Protein AF-A0A9D5UP32-F1 (afdb_monomer)

Sequence (201 aa):
MKALVLFLALLSFAVILANQPWDRQPAPTTPGSSPTSQANWLPWTPDKQLPELQQRLAQVEERLQKGLQEASLAQRVAETEQKLAQMAAIPPASLQMDNGFVLVKKGDSNWKLTDIFARLRQFRQRVTFAKPFAQPPRIMLGITLIELPAEKLRLQTRAEEIDSNGFTLVFESRSESRIEEMQVDWFAFADRAAAQGTQAR

Structure (mmCIF, N/CA/C/O backbone):
data_AF-A0A9D5UP32-F1
#
_entry.id   AF-A0A9D5UP32-F1
#
loop_
_atom_site.group_PDB
_atom_site.id
_atom_site.type_symbol
_atom_site.label_atom_id
_atom_site.label_alt_id
_atom_site.label_comp_id
_atom_site.label_asym_id
_atom_site.label_entity_id
_atom_site.label_seq_id
_atom_site.pdbx_PDB_ins_code
_atom_site.Cartn_x
_atom_site.Cartn_y
_atom_site.Cartn_z
_atom_site.occupancy
_atom_site.B_iso_or_equiv
_atom_site.auth_seq_id
_atom_site.auth_comp_id
_atom_site.auth_asym_id
_atom_site.auth_atom_id
_atom_site.pdbx_PDB_model_num
ATOM 1 N N . MET A 1 1 ? 1.948 -14.203 31.050 1.00 65.38 1 MET A N 1
ATOM 2 C CA . MET A 1 1 ? 0.714 -13.380 31.002 1.00 65.38 1 MET A CA 1
ATOM 3 C C . MET A 1 1 ? -0.303 -13.752 32.091 1.00 65.38 1 MET A C 1
ATOM 5 O O . MET A 1 1 ? -0.713 -12.861 32.815 1.00 65.38 1 MET A O 1
ATOM 9 N N . LYS A 1 2 ? -0.651 -15.036 32.298 1.00 61.62 2 LYS A N 1
ATOM 10 C CA . LYS A 1 2 ? -1.636 -15.465 33.324 1.00 61.62 2 LYS A CA 1
ATOM 11 C C . LYS A 1 2 ? -1.289 -15.076 34.777 1.00 61.62 2 LYS A C 1
ATOM 13 O O . LYS A 1 2 ? -2.179 -14.684 35.518 1.00 61.62 2 LYS A O 1
ATOM 18 N N . ALA A 1 3 ? -0.009 -15.107 35.161 1.00 73.81 3 ALA A N 1
ATOM 19 C CA . ALA A 1 3 ? 0.429 -14.736 36.514 1.00 73.81 3 ALA A CA 1
ATOM 20 C C . ALA A 1 3 ? 0.246 -13.237 36.838 1.00 73.81 3 ALA A C 1
ATOM 22 O O . ALA A 1 3 ? -0.072 -12.887 37.968 1.00 73.81 3 ALA A O 1
ATOM 23 N N . LEU A 1 4 ? 0.381 -12.358 35.838 1.00 74.12 4 LEU A N 1
ATOM 24 C CA . LEU A 1 4 ? 0.220 -10.909 36.010 1.00 74.12 4 LEU A CA 1
ATOM 25 C C . LEU A 1 4 ? -1.253 -10.529 36.235 1.00 74.12 4 LEU A C 1
ATOM 27 O O . LEU A 1 4 ? -1.555 -9.686 37.073 1.00 74.12 4 LEU A O 1
ATOM 31 N N . VAL A 1 5 ? -2.168 -11.193 35.522 1.00 80.88 5 VAL A N 1
ATOM 32 C CA . VAL A 1 5 ? -3.619 -10.983 35.664 1.00 80.88 5 VAL A CA 1
ATOM 33 C C . VAL A 1 5 ? -4.102 -11.429 37.046 1.00 80.88 5 VAL A C 1
ATOM 35 O O . VAL A 1 5 ? -4.883 -10.728 37.680 1.00 80.88 5 VAL A O 1
ATOM 38 N N . LEU A 1 6 ? -3.585 -12.555 37.545 1.00 85.81 6 LEU A N 1
ATOM 39 C CA . LEU A 1 6 ? -3.9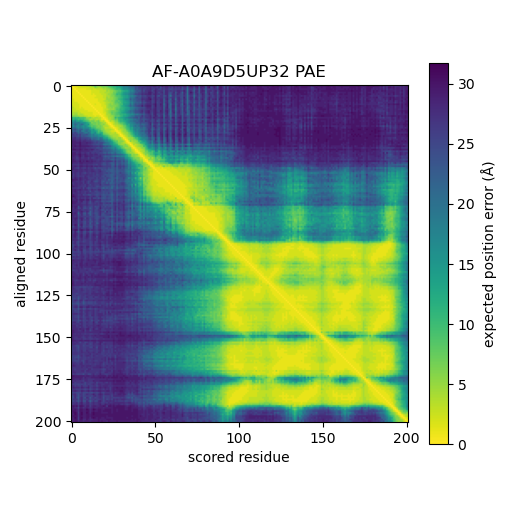02 -13.063 38.883 1.00 85.81 6 LEU A CA 1
ATOM 40 C C . LEU A 1 6 ? -3.388 -12.131 39.990 1.00 85.81 6 LEU A C 1
ATOM 42 O O . LEU A 1 6 ? -4.093 -11.888 40.966 1.00 85.81 6 LEU A O 1
ATOM 46 N N . PHE A 1 7 ? -2.195 -11.558 39.810 1.00 89.25 7 PHE A N 1
ATOM 47 C CA . PHE A 1 7 ? -1.629 -10.594 40.751 1.00 89.25 7 PHE A CA 1
ATOM 48 C C . PHE A 1 7 ? -2.430 -9.283 40.792 1.00 89.25 7 PHE A C 1
ATOM 50 O O . PHE A 1 7 ? -2.753 -8.800 41.873 1.00 89.25 7 PHE A O 1
ATOM 57 N N . LEU A 1 8 ? -2.821 -8.742 39.633 1.00 84.00 8 LEU A N 1
ATOM 58 C CA . LEU A 1 8 ? -3.658 -7.537 39.553 1.00 84.00 8 LEU A CA 1
ATOM 59 C C . LEU A 1 8 ? -5.059 -7.755 40.146 1.00 84.00 8 LEU A C 1
ATOM 61 O O . LEU A 1 8 ? -5.562 -6.879 40.849 1.00 84.00 8 LEU A O 1
ATOM 65 N N . ALA A 1 9 ? -5.656 -8.933 39.936 1.00 85.06 9 ALA A N 1
ATOM 66 C CA . ALA A 1 9 ? -6.939 -9.288 40.540 1.00 85.06 9 ALA A CA 1
ATOM 67 C C . ALA A 1 9 ? -6.852 -9.335 42.077 1.00 85.06 9 ALA A C 1
ATOM 69 O O . ALA A 1 9 ? -7.680 -8.731 42.760 1.00 85.06 9 ALA A O 1
ATOM 70 N N . LEU A 1 10 ? -5.808 -9.965 42.629 1.00 88.56 10 LEU A N 1
ATOM 71 C CA . LEU A 1 10 ? -5.579 -10.003 44.078 1.00 88.56 10 LEU A CA 1
ATOM 72 C C . LEU A 1 10 ? -5.313 -8.610 44.663 1.00 88.56 10 LEU A C 1
ATOM 74 O O . LEU A 1 10 ? -5.832 -8.290 45.732 1.00 88.56 10 LEU A O 1
ATOM 78 N N . LEU A 1 11 ? -4.573 -7.760 43.944 1.00 87.94 11 LEU A N 1
ATOM 79 C CA . LEU A 1 11 ? -4.305 -6.386 44.371 1.00 87.94 11 LEU A CA 1
ATOM 80 C C . LEU A 1 11 ? -5.595 -5.552 44.424 1.00 87.94 11 LEU A C 1
ATOM 82 O O . LEU A 1 11 ? -5.830 -4.836 45.394 1.00 87.94 11 LEU A O 1
ATOM 86 N N . SER A 1 12 ? -6.465 -5.688 43.417 1.00 79.94 12 SER A N 1
ATOM 87 C CA . SER A 1 12 ? -7.757 -4.991 43.388 1.00 79.94 12 SER A CA 1
ATOM 88 C C . SER A 1 12 ? -8.698 -5.450 44.507 1.00 79.94 12 SER A C 1
ATOM 90 O O . SER A 1 12 ? -9.346 -4.622 45.145 1.00 79.94 12 SER A O 1
ATOM 92 N N . PHE A 1 13 ? -8.706 -6.748 44.827 1.00 84.69 13 PHE A N 1
ATOM 93 C CA . PHE A 1 13 ? -9.511 -7.291 45.920 1.00 84.69 13 PHE A CA 1
ATOM 94 C C . PHE A 1 13 ? -9.027 -6.802 47.296 1.00 84.69 13 PHE A C 1
ATOM 96 O O . PHE A 1 13 ? -9.841 -6.460 48.154 1.00 84.69 13 PHE A O 1
ATOM 103 N N . ALA A 1 14 ? -7.709 -6.684 47.490 1.00 83.94 14 ALA A N 1
ATOM 104 C CA . ALA A 1 14 ? -7.128 -6.147 48.720 1.00 83.94 14 ALA A CA 1
ATOM 105 C C . ALA A 1 14 ? -7.476 -4.664 48.941 1.00 83.94 14 ALA A C 1
ATOM 107 O O . ALA A 1 14 ? -7.783 -4.268 50.064 1.00 83.94 14 ALA A O 1
ATOM 108 N N . VAL A 1 15 ? -7.493 -3.852 47.877 1.00 85.06 15 VAL A N 1
ATOM 109 C CA . VAL A 1 15 ? -7.889 -2.433 47.956 1.00 85.06 15 VAL A CA 1
ATOM 110 C C . VAL A 1 15 ? -9.376 -2.284 48.290 1.00 85.06 15 VAL A C 1
ATOM 112 O O . VAL A 1 15 ? -9.733 -1.415 49.082 1.00 85.06 15 VAL A O 1
ATOM 115 N N . ILE A 1 16 ? -10.244 -3.153 47.759 1.00 77.88 16 ILE A N 1
ATOM 116 C CA . ILE A 1 16 ? -11.681 -3.135 48.077 1.00 77.88 16 ILE A CA 1
ATOM 117 C C . ILE A 1 16 ? -11.916 -3.505 49.545 1.00 77.88 16 ILE A C 1
ATOM 119 O O . ILE A 1 16 ? -12.689 -2.826 50.213 1.00 77.88 16 ILE A O 1
ATOM 123 N N . LEU A 1 17 ? -11.228 -4.524 50.072 1.00 78.12 17 LEU A N 1
ATOM 124 C CA . LEU A 1 17 ? -11.341 -4.909 51.484 1.00 78.12 17 LEU A CA 1
ATOM 125 C C . LEU A 1 17 ? -10.790 -3.844 52.440 1.00 78.12 17 LEU A C 1
ATOM 127 O O . LEU A 1 17 ? -11.340 -3.657 53.522 1.00 78.12 17 LEU A O 1
ATOM 131 N N . ALA A 1 18 ? -9.735 -3.131 52.041 1.00 77.81 18 ALA A N 1
ATOM 132 C CA . ALA A 1 18 ? -9.133 -2.080 52.857 1.00 77.81 18 ALA A CA 1
ATOM 133 C C . ALA A 1 18 ? -9.985 -0.802 52.936 1.00 77.81 18 ALA A C 1
ATOM 135 O O . ALA A 1 18 ? -9.788 -0.006 53.851 1.00 77.81 18 ALA A O 1
ATOM 136 N N . ASN A 1 19 ? -10.917 -0.604 51.998 1.00 72.62 19 ASN A N 1
ATOM 137 C CA . ASN A 1 19 ? -11.661 0.647 51.854 1.00 72.62 19 ASN A CA 1
ATOM 138 C C . ASN A 1 19 ? -13.175 0.503 52.081 1.00 72.62 19 ASN A C 1
ATOM 140 O O . ASN A 1 19 ? -13.928 1.414 51.741 1.00 72.62 19 ASN A O 1
ATOM 144 N N . GLN A 1 20 ? -13.636 -0.619 52.647 1.00 70.81 20 GLN A N 1
ATOM 145 C CA . GLN A 1 20 ? -15.023 -0.722 53.102 1.00 70.81 20 GLN A CA 1
ATOM 146 C C . GLN A 1 20 ? -15.193 0.087 54.398 1.00 70.81 20 GLN A C 1
ATOM 148 O O . GLN A 1 20 ? -14.551 -0.242 55.403 1.00 70.81 20 GLN A O 1
ATOM 153 N N . PRO A 1 21 ? -16.045 1.130 54.415 1.00 54.38 21 PRO A N 1
ATOM 154 C CA . PRO A 1 21 ? -16.414 1.792 55.651 1.00 54.38 21 PRO A CA 1
ATOM 155 C C . PRO A 1 21 ? -17.136 0.768 56.526 1.00 54.38 21 PRO A C 1
ATOM 157 O O . PRO A 1 21 ? -18.203 0.267 56.186 1.00 54.38 21 PRO A O 1
ATOM 160 N N . TRP A 1 22 ? -16.518 0.413 57.650 1.00 57.12 22 TRP A N 1
ATOM 161 C CA . TRP A 1 22 ? -17.198 -0.324 58.703 1.00 57.12 22 TRP A CA 1
ATOM 162 C C . TRP A 1 22 ? -18.311 0.572 59.243 1.00 57.12 22 TRP A C 1
ATOM 164 O O . TRP A 1 22 ? -18.056 1.436 60.087 1.00 57.12 22 TRP A O 1
ATOM 174 N N . ASP A 1 23 ? -19.532 0.373 58.752 1.00 49.56 23 ASP A N 1
ATOM 175 C CA . ASP A 1 23 ? -20.733 0.925 59.361 1.00 49.56 23 ASP A CA 1
ATOM 176 C C . ASP A 1 23 ? -20.834 0.370 60.782 1.00 49.56 23 ASP A C 1
ATOM 178 O O . ASP A 1 23 ? -21.310 -0.737 61.043 1.00 49.56 23 ASP A O 1
ATOM 182 N N . ARG A 1 24 ? -20.324 1.150 61.735 1.00 48.94 24 ARG A N 1
ATOM 183 C CA . ARG A 1 24 ? -20.575 0.942 63.154 1.00 48.94 24 ARG A CA 1
ATOM 184 C C . ARG A 1 24 ? -22.053 1.224 63.376 1.00 48.94 24 ARG A C 1
ATOM 186 O O . ARG A 1 24 ? -22.431 2.373 63.584 1.00 48.94 24 ARG A O 1
ATOM 193 N N . GLN A 1 25 ? -22.886 0.188 63.346 1.00 55.88 25 GLN A N 1
ATOM 194 C CA . GLN A 1 25 ? -24.221 0.291 63.919 1.00 55.88 25 GLN A CA 1
ATOM 195 C C . GLN A 1 25 ? -24.064 0.684 65.396 1.00 55.88 25 GLN A C 1
ATOM 197 O O . GLN A 1 25 ? -23.433 -0.061 66.153 1.00 55.88 25 GLN A O 1
ATOM 202 N N . PRO A 1 26 ? -24.582 1.845 65.835 1.00 54.91 26 PRO A N 1
ATOM 203 C CA . PRO A 1 26 ? -24.674 2.114 67.257 1.00 54.91 26 PRO A CA 1
ATOM 204 C C . PRO A 1 26 ? -25.601 1.062 67.872 1.00 54.91 26 PRO A C 1
ATOM 206 O O . PRO A 1 26 ? -26.655 0.742 67.318 1.00 54.91 26 PRO A O 1
ATOM 209 N N . ALA A 1 27 ? -25.175 0.492 68.998 1.00 55.59 27 ALA A N 1
ATOM 210 C CA . ALA A 1 27 ? -25.968 -0.477 69.736 1.00 55.59 27 ALA A CA 1
ATOM 211 C C . ALA A 1 27 ? -27.359 0.108 70.055 1.00 55.59 27 ALA A C 1
ATOM 213 O O . ALA A 1 27 ? -27.442 1.283 70.427 1.00 55.59 27 ALA A O 1
ATOM 214 N N . PRO A 1 28 ? -28.442 -0.682 69.949 1.00 55.50 28 PRO A N 1
ATOM 215 C CA . PRO A 1 28 ? -29.753 -0.244 70.392 1.00 55.50 28 PRO A CA 1
ATOM 216 C C . PRO A 1 28 ? -29.710 -0.068 71.912 1.00 55.50 28 PRO A C 1
ATOM 218 O O . PRO A 1 28 ? -29.703 -1.034 72.673 1.00 55.50 28 PRO A O 1
ATOM 221 N N . THR A 1 29 ? -29.647 1.180 72.368 1.00 53.53 29 THR A N 1
ATOM 222 C CA . THR A 1 29 ? -29.942 1.519 73.753 1.00 53.53 29 THR A CA 1
ATOM 223 C C . THR A 1 29 ? -31.444 1.394 73.941 1.00 53.53 29 THR A C 1
ATOM 225 O O . THR A 1 29 ? -32.228 2.204 73.456 1.00 53.53 29 THR A O 1
ATOM 228 N N . THR A 1 30 ? -31.854 0.343 74.639 1.00 55.28 30 THR A N 1
ATOM 229 C CA . THR A 1 30 ? -33.215 0.194 75.144 1.00 55.28 30 THR A CA 1
ATOM 230 C C . THR A 1 30 ? -33.337 0.980 76.450 1.00 55.28 30 THR A C 1
ATOM 232 O O . THR A 1 30 ? -32.693 0.614 77.434 1.00 55.28 30 THR A O 1
ATOM 235 N N . PRO A 1 31 ? -34.211 1.992 76.527 1.00 51.47 31 PRO A N 1
ATOM 236 C CA . PRO A 1 31 ? -34.945 2.245 77.750 1.00 51.47 31 PRO A CA 1
ATOM 237 C C . PRO A 1 31 ? -36.411 1.898 77.519 1.00 51.47 31 PRO A C 1
ATOM 239 O O . PRO A 1 31 ? -37.067 2.398 76.606 1.00 51.47 31 PRO A O 1
ATOM 242 N N . GLY A 1 32 ? -36.917 1.007 78.367 1.00 56.56 32 GLY A N 1
ATOM 243 C CA . GLY A 1 32 ? -38.334 0.715 78.442 1.00 56.56 32 GLY A CA 1
ATOM 244 C C . GLY A 1 32 ? -39.135 1.958 78.818 1.00 56.56 32 GLY A C 1
ATOM 245 O O . GLY A 1 32 ? -38.761 2.726 79.700 1.00 56.56 32 GLY A O 1
ATOM 246 N N . SER A 1 33 ? -40.257 2.139 78.141 1.00 49.69 33 SER A N 1
ATOM 247 C CA . SER A 1 33 ? -41.524 2.594 78.714 1.00 49.69 33 SER A CA 1
ATOM 248 C C . SER A 1 33 ? -42.553 2.588 77.591 1.00 49.69 33 SER A C 1
ATOM 250 O O . SER A 1 33 ? -42.368 3.198 76.542 1.00 49.69 33 SER A O 1
ATOM 252 N N . SER A 1 34 ? -43.631 1.840 77.794 1.00 53.72 34 SER A N 1
ATOM 253 C CA . SER A 1 34 ? -44.810 1.890 76.940 1.00 53.72 34 SER A CA 1
ATOM 254 C C . SER A 1 34 ? -45.384 3.308 76.984 1.00 53.72 34 SER A C 1
ATOM 256 O O . SER A 1 34 ? -45.712 3.773 78.080 1.00 53.72 34 SER A O 1
ATOM 258 N N . PRO A 1 35 ? -45.549 4.014 75.853 1.00 47.09 35 PRO A N 1
ATOM 259 C CA . PRO A 1 35 ? -46.296 5.253 75.867 1.00 47.09 35 PRO A CA 1
ATOM 260 C C . PRO A 1 35 ? -47.779 4.897 75.945 1.00 47.09 35 PRO A C 1
ATOM 262 O O . PRO A 1 35 ? -48.387 4.424 74.985 1.00 47.09 35 PRO A O 1
ATOM 265 N N . THR A 1 36 ? -48.374 5.132 77.110 1.00 53.88 36 THR A N 1
ATOM 266 C CA . THR A 1 36 ? -49.815 5.343 77.217 1.00 53.88 36 THR A CA 1
ATOM 267 C C . THR A 1 36 ? -50.163 6.481 76.262 1.00 53.88 36 THR A C 1
ATOM 269 O O . THR A 1 36 ? -49.754 7.623 76.470 1.00 53.88 36 THR A O 1
ATOM 272 N N . SER A 1 37 ? -50.869 6.154 75.180 1.00 48.38 37 SER A N 1
ATOM 273 C CA . SER A 1 37 ? -51.393 7.117 74.216 1.00 48.38 37 SER A CA 1
ATOM 274 C C . SER A 1 37 ? -52.462 7.967 74.905 1.00 48.38 37 SER A C 1
ATOM 276 O O . SER A 1 37 ? -53.648 7.652 74.894 1.00 48.38 37 SER A O 1
ATOM 278 N N . GLN A 1 38 ? -52.031 9.034 75.573 1.00 49.88 38 GLN A N 1
ATOM 279 C CA . GLN A 1 38 ? -52.893 10.171 75.839 1.00 49.88 38 GLN A CA 1
ATOM 280 C C . GLN A 1 38 ? -52.878 11.032 74.582 1.00 49.88 38 GLN A C 1
ATOM 282 O O . GLN A 1 38 ? -51.850 11.605 74.218 1.00 49.88 38 GLN A O 1
ATOM 287 N N . ALA A 1 39 ? -54.026 11.094 73.909 1.00 51.81 39 ALA A N 1
ATOM 288 C CA . ALA A 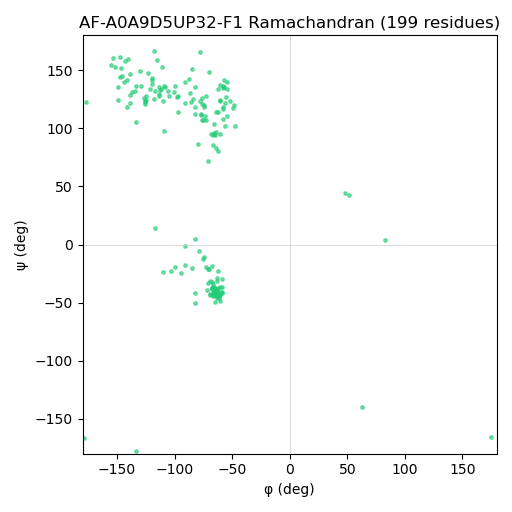1 39 ? -54.302 12.063 72.862 1.00 51.81 39 ALA A CA 1
ATOM 289 C C . ALA A 1 39 ? -54.285 13.467 73.484 1.00 51.81 39 ALA A C 1
ATOM 291 O O . ALA A 1 39 ? -55.309 14.011 73.895 1.00 51.81 39 ALA A O 1
ATOM 292 N N . ASN A 1 40 ? -53.082 14.020 73.609 1.00 50.75 40 ASN A N 1
ATOM 293 C CA . ASN A 1 40 ? -52.858 15.390 74.012 1.00 50.75 40 ASN A CA 1
ATOM 294 C C . ASN A 1 40 ? -53.105 16.262 72.778 1.00 50.75 40 ASN A C 1
ATOM 296 O O . ASN A 1 40 ? -52.199 16.518 71.982 1.00 50.75 40 ASN A O 1
ATOM 300 N N . TRP A 1 41 ? -54.365 16.642 72.570 1.00 55.62 41 TRP A N 1
ATOM 301 C CA . TRP A 1 41 ? -54.734 17.660 71.595 1.00 55.62 41 TRP A CA 1
ATOM 302 C C . TRP A 1 41 ? -54.119 18.981 72.057 1.00 55.62 41 TRP A C 1
ATOM 304 O O . TRP A 1 41 ? -54.667 19.673 72.913 1.00 55.62 41 TRP A O 1
ATOM 314 N N . LEU A 1 42 ? -52.933 19.300 71.541 1.00 51.31 42 LEU A N 1
ATOM 315 C CA . LEU A 1 42 ? -52.309 20.597 71.768 1.00 51.31 42 LEU A CA 1
ATOM 316 C C . LEU A 1 42 ? -53.262 21.692 71.261 1.00 51.31 42 LEU A C 1
ATOM 318 O O . LEU A 1 42 ? -53.800 21.555 70.158 1.00 51.31 42 LEU A O 1
ATOM 322 N N . PRO A 1 43 ? -53.478 22.774 72.032 1.00 54.25 43 PRO A N 1
ATOM 323 C CA . PRO A 1 43 ? -54.260 23.909 71.571 1.00 54.25 43 PRO A CA 1
ATOM 324 C C . PRO A 1 43 ? -53.611 24.446 70.297 1.00 54.25 43 PRO A C 1
ATOM 326 O O . PRO A 1 43 ? -52.452 24.872 70.296 1.00 54.25 43 PRO A O 1
ATOM 329 N N . TRP A 1 44 ? -54.356 24.368 69.198 1.00 55.09 44 TRP A N 1
ATOM 330 C CA . TRP A 1 44 ? -53.940 24.892 67.908 1.00 55.09 44 TRP A CA 1
ATOM 331 C C . TRP A 1 44 ? -53.663 26.388 68.081 1.00 55.09 44 TRP A C 1
ATOM 333 O O . TRP A 1 44 ? -54.576 27.171 68.330 1.00 55.09 44 TRP A O 1
ATOM 343 N N . THR A 1 45 ? -52.385 26.767 68.051 1.00 59.78 45 THR A N 1
ATOM 344 C CA . THR A 1 45 ? -51.926 28.156 68.164 1.00 59.78 45 THR A CA 1
ATOM 345 C C . THR A 1 45 ? -51.392 28.575 66.792 1.00 59.78 45 THR A C 1
ATOM 347 O O . THR A 1 45 ? -50.257 28.231 66.453 1.00 59.78 45 THR A O 1
ATOM 350 N N . PRO A 1 46 ? -52.205 29.269 65.969 1.00 59.75 46 PRO A N 1
ATOM 351 C CA . PRO A 1 46 ? -51.911 29.503 64.552 1.00 59.75 46 PRO A CA 1
ATOM 352 C C . PRO A 1 46 ? -50.595 30.252 64.289 1.00 59.75 46 PRO A C 1
ATOM 354 O O . PRO A 1 46 ? -49.941 30.007 63.279 1.00 59.75 46 PRO A O 1
ATOM 357 N N . ASP A 1 47 ? -50.166 31.118 65.211 1.00 60.78 47 ASP A N 1
ATOM 358 C CA . ASP A 1 47 ? -49.139 32.121 64.903 1.00 60.78 47 ASP A CA 1
ATOM 359 C C . ASP A 1 47 ? -47.685 31.647 65.028 1.00 60.78 47 ASP A C 1
ATOM 361 O O . ASP A 1 47 ? -46.798 32.256 64.433 1.00 60.78 47 ASP A O 1
ATOM 365 N N . LYS A 1 48 ? -47.392 30.569 65.771 1.00 62.69 48 LYS A N 1
ATOM 366 C CA . LYS A 1 48 ? -45.993 30.128 65.983 1.00 62.69 48 LYS A CA 1
ATOM 367 C C . LYS A 1 48 ? -45.565 28.924 65.151 1.00 62.69 48 LYS A C 1
ATOM 369 O O . LYS A 1 48 ? -44.373 28.763 64.916 1.00 62.69 48 LYS A O 1
ATOM 374 N N . GLN A 1 49 ? -46.502 28.095 64.696 1.00 69.12 49 GLN A N 1
ATOM 375 C CA . GLN A 1 49 ? -46.175 26.855 63.977 1.00 69.12 49 GLN A CA 1
ATOM 376 C C . GLN A 1 49 ? -46.095 27.028 62.456 1.00 69.12 49 GLN A C 1
ATOM 378 O O . GLN A 1 49 ? -45.501 26.195 61.773 1.00 69.12 49 GLN A O 1
ATOM 383 N N . LEU A 1 50 ? -46.658 28.110 61.911 1.00 79.44 50 LEU A N 1
ATOM 384 C CA . LEU A 1 50 ? -46.688 28.350 60.469 1.00 79.44 50 LEU A CA 1
ATOM 385 C C . LEU A 1 50 ? -45.286 28.465 59.830 1.00 79.44 50 LEU A C 1
ATOM 387 O O . LEU A 1 50 ? -45.071 27.817 58.804 1.00 79.44 50 LEU A O 1
ATOM 391 N N . PRO A 1 51 ? -44.307 29.187 60.417 1.00 86.56 51 PRO A N 1
ATOM 392 C CA . PRO A 1 51 ? -42.966 29.284 59.836 1.00 86.56 51 PRO A CA 1
ATOM 393 C C . PRO A 1 51 ? -42.222 27.945 59.858 1.00 86.56 51 PRO A C 1
ATOM 395 O O . PRO A 1 51 ? -41.511 27.605 58.916 1.00 86.56 51 PRO A O 1
ATOM 398 N N . GLU A 1 52 ? -42.421 27.152 60.915 1.00 84.88 52 GLU A N 1
ATOM 399 C CA . GLU A 1 52 ? -41.805 25.830 61.044 1.00 84.88 52 GLU A CA 1
ATOM 400 C C . GLU A 1 52 ? -42.364 24.857 59.999 1.00 84.88 52 GLU A C 1
ATOM 402 O O . GLU A 1 52 ? -41.612 24.126 59.354 1.00 84.88 52 GLU A O 1
ATOM 407 N N . LEU A 1 53 ? -43.681 24.878 59.778 1.00 84.06 53 LEU A N 1
ATOM 408 C CA . LEU A 1 53 ? -44.317 24.070 58.741 1.00 84.06 53 LEU A CA 1
ATOM 409 C C . LEU A 1 53 ? -43.870 24.485 57.337 1.00 84.06 53 LEU A C 1
ATOM 411 O O . LEU A 1 53 ? -43.598 23.613 56.514 1.00 84.06 53 LEU A O 1
ATOM 415 N N . GLN A 1 54 ? -43.729 25.787 57.076 1.00 89.00 54 GLN A N 1
ATOM 416 C CA . GLN A 1 54 ? -43.189 26.290 55.809 1.00 89.00 54 GLN A CA 1
ATOM 417 C C . GLN A 1 54 ? -41.748 25.824 55.582 1.00 89.00 54 GLN A C 1
ATOM 419 O O . GLN A 1 54 ? -41.414 25.360 54.493 1.00 89.00 54 GLN A O 1
ATOM 424 N N . GLN A 1 55 ? -40.906 25.872 56.617 1.00 92.50 55 GLN A N 1
ATOM 425 C CA . GLN A 1 55 ? -39.525 25.405 56.528 1.00 92.50 55 GLN A CA 1
ATOM 426 C C . GLN A 1 55 ? -39.446 23.891 56.286 1.00 92.50 55 GLN A C 1
ATOM 428 O O . GLN A 1 55 ? -38.644 23.436 55.471 1.00 92.50 55 GLN A O 1
ATOM 433 N N . ARG A 1 56 ? -40.304 23.102 56.946 1.00 89.50 56 ARG A N 1
ATOM 434 C CA . ARG A 1 56 ? -40.396 21.651 56.716 1.00 89.50 56 ARG A CA 1
ATOM 435 C C . ARG A 1 56 ? -40.878 21.323 55.303 1.00 89.50 56 ARG A C 1
ATOM 437 O O . ARG A 1 56 ? -40.330 20.414 54.688 1.00 89.50 56 ARG A O 1
ATOM 444 N N . LEU A 1 57 ? -41.859 22.059 54.779 1.00 93.44 57 LEU A N 1
ATOM 445 C CA . LEU A 1 57 ? -42.333 21.908 53.399 1.00 93.44 57 LEU A CA 1
ATOM 446 C C . LEU A 1 57 ? -41.213 22.187 52.393 1.00 93.44 57 LEU A C 1
ATOM 448 O O . LEU A 1 57 ? -40.948 21.336 51.549 1.00 93.44 57 LEU A O 1
ATOM 452 N N . ALA A 1 58 ? -40.486 23.296 52.554 1.00 93.56 58 ALA A N 1
ATOM 453 C CA . ALA A 1 58 ? -39.356 23.632 51.688 1.00 93.56 58 ALA A CA 1
ATOM 454 C C . ALA A 1 58 ? -38.262 22.545 51.702 1.00 93.56 58 ALA A C 1
ATOM 456 O O . ALA A 1 58 ? -37.743 22.162 50.656 1.00 93.56 58 ALA A O 1
ATOM 457 N N . GLN A 1 59 ? -37.952 21.981 52.875 1.00 92.88 59 GLN A N 1
ATOM 458 C CA . GLN A 1 59 ? -36.988 20.877 52.995 1.00 92.88 59 GLN A CA 1
ATOM 459 C C . GLN A 1 59 ? -37.465 19.586 52.312 1.00 92.88 59 GLN A C 1
ATOM 461 O O . GLN A 1 59 ? -36.656 18.837 51.758 1.00 92.88 59 GLN A O 1
ATOM 466 N N . VAL A 1 60 ? -38.766 19.288 52.367 1.00 91.88 60 VAL A N 1
ATOM 467 C CA . VAL A 1 60 ? -39.347 18.125 51.679 1.00 91.88 60 VAL A CA 1
ATOM 468 C C . VAL A 1 60 ? -39.309 18.326 50.164 1.00 91.88 60 VAL A C 1
ATOM 470 O O . VAL A 1 60 ? -38.934 17.400 49.444 1.00 91.88 60 VAL A O 1
ATOM 473 N N . GLU A 1 61 ? -39.630 19.526 49.684 1.00 93.62 61 GLU A N 1
ATOM 474 C CA . GLU A 1 61 ? -39.551 19.879 48.264 1.00 93.62 61 GLU A CA 1
ATOM 475 C C . GLU A 1 61 ? -38.120 19.759 47.726 1.00 93.62 61 GLU A C 1
ATOM 477 O O . GLU A 1 61 ? -37.909 19.121 46.695 1.00 93.62 61 GLU A O 1
ATOM 482 N N . GLU A 1 62 ? -37.124 20.278 48.450 1.00 94.25 62 GLU A N 1
ATOM 483 C CA . GLU A 1 62 ? -35.710 20.164 48.075 1.00 94.25 62 GLU A CA 1
ATOM 484 C C . GLU A 1 62 ? -35.259 18.696 47.997 1.00 94.25 62 GLU A C 1
ATOM 486 O O . GLU A 1 62 ? -34.600 18.281 47.040 1.00 94.25 62 GLU A O 1
ATOM 491 N N . ARG A 1 63 ? -35.666 17.867 48.968 1.00 86.69 63 ARG A N 1
ATOM 492 C CA . ARG A 1 63 ? -35.376 16.424 48.962 1.00 86.69 63 ARG A CA 1
ATOM 493 C C . ARG A 1 63 ? -36.012 15.704 47.776 1.00 86.69 63 ARG A C 1
ATOM 495 O O . ARG A 1 63 ? -35.355 14.857 47.171 1.00 86.69 63 ARG A O 1
ATOM 502 N N . LEU A 1 64 ? -37.255 16.040 47.428 1.00 87.50 64 LEU A N 1
ATOM 503 C CA . LEU A 1 64 ? -37.937 15.477 46.260 1.00 87.50 64 LEU A CA 1
ATOM 504 C C . LEU A 1 64 ? -37.250 15.899 44.958 1.00 87.50 64 LEU A C 1
ATOM 506 O O . LEU A 1 64 ? -37.008 15.056 44.096 1.00 87.50 64 LEU A O 1
ATOM 510 N N . GLN A 1 65 ? -36.870 17.173 44.833 1.00 87.75 65 GLN A N 1
ATOM 511 C CA . GLN A 1 65 ? -36.130 17.669 43.671 1.00 87.75 65 GLN A CA 1
ATOM 512 C C . GLN A 1 65 ? -34.774 16.975 43.523 1.00 87.75 65 GLN A C 1
ATOM 514 O O . GLN A 1 65 ? -34.418 16.552 42.422 1.00 87.75 65 GLN A O 1
ATOM 519 N N . LYS A 1 66 ? -34.043 16.791 44.626 1.00 87.19 66 LYS A N 1
ATOM 520 C CA . LYS A 1 66 ? -32.761 16.081 44.623 1.00 87.19 66 LYS A CA 1
ATOM 521 C C . LYS A 1 66 ? -32.917 14.607 44.227 1.00 87.19 66 LYS A C 1
ATOM 523 O O . LYS A 1 66 ? -32.169 14.130 43.379 1.00 87.19 66 LYS A O 1
ATOM 528 N N . GLY A 1 67 ? -33.925 13.911 44.756 1.00 76.44 67 GLY A N 1
ATOM 529 C CA . GLY A 1 67 ? -34.218 12.522 44.378 1.00 76.44 67 GLY A CA 1
ATOM 530 C C . GLY A 1 67 ? -34.597 12.363 42.899 1.00 76.44 67 GLY A C 1
ATOM 531 O O . GLY A 1 67 ? -34.167 11.415 42.243 1.00 76.44 67 GLY A O 1
ATOM 532 N N . LEU A 1 68 ? -35.341 13.323 42.334 1.00 82.81 68 LEU A N 1
ATOM 533 C CA . LEU A 1 68 ? -35.658 13.351 40.899 1.00 82.81 68 LEU A CA 1
ATOM 534 C C . LEU A 1 68 ? -34.408 13.586 40.032 1.00 82.81 68 LEU A C 1
ATOM 536 O O . LEU A 1 68 ? -34.266 12.968 38.976 1.00 82.81 68 LEU A O 1
ATOM 540 N N . GLN A 1 69 ? -33.475 14.432 40.482 1.00 85.56 69 GLN A N 1
ATOM 541 C CA . GLN A 1 69 ? -32.187 14.620 39.805 1.00 85.56 69 GLN A CA 1
ATOM 542 C C . GLN A 1 69 ? -31.328 13.346 39.846 1.00 85.56 69 GLN A C 1
ATOM 544 O O . GLN A 1 69 ? -30.755 12.968 38.823 1.00 85.56 69 GLN A O 1
ATOM 549 N N . GLU A 1 70 ? -31.280 12.637 40.974 1.00 82.75 70 GLU A N 1
ATOM 550 C CA . GLU A 1 70 ? -30.555 11.363 41.103 1.00 82.75 70 GLU A CA 1
ATOM 551 C C . GLU A 1 70 ? -31.130 10.267 40.188 1.00 82.75 70 GLU A C 1
ATOM 553 O O . GLU A 1 70 ? -30.372 9.555 39.525 1.00 82.75 70 GLU A O 1
ATOM 558 N N . ALA A 1 71 ? -32.458 10.189 40.047 1.00 75.00 71 ALA A N 1
ATOM 559 C CA . ALA A 1 71 ? -33.100 9.275 39.100 1.00 75.00 71 ALA A CA 1
ATOM 560 C C . ALA A 1 71 ? -32.694 9.561 37.638 1.00 75.00 71 ALA A C 1
ATOM 562 O O . ALA A 1 71 ? -32.478 8.632 36.855 1.00 75.00 71 ALA A O 1
ATOM 563 N N . SER A 1 72 ? -32.511 10.837 37.281 1.00 87.19 72 SER A N 1
ATOM 564 C CA . SER A 1 72 ? -32.037 11.228 35.945 1.00 87.19 72 SER A CA 1
ATOM 565 C C . SER A 1 72 ? -30.569 10.846 35.693 1.00 87.19 72 SER A C 1
ATOM 567 O O . SER A 1 72 ? -30.194 10.512 34.567 1.00 87.19 72 SER A O 1
ATOM 569 N N . LEU A 1 73 ? -29.732 10.834 36.739 1.00 88.31 73 LEU A N 1
ATOM 570 C CA . LEU A 1 73 ? -28.343 10.376 36.655 1.00 88.31 73 LEU A CA 1
ATOM 571 C C . LEU A 1 73 ? -28.274 8.864 36.435 1.00 88.31 73 LEU A C 1
ATOM 573 O O . LEU A 1 73 ? -27.524 8.418 35.570 1.00 88.31 73 LEU A O 1
ATOM 577 N N . ALA A 1 74 ? -29.088 8.087 37.153 1.00 87.50 74 ALA A N 1
ATOM 578 C CA . ALA A 1 74 ? -29.155 6.638 36.976 1.00 87.50 74 ALA A CA 1
ATOM 579 C C . ALA A 1 74 ? -29.551 6.254 35.539 1.00 87.50 74 ALA A C 1
ATOM 581 O O . ALA A 1 74 ? -28.931 5.375 34.941 1.00 87.50 74 ALA A O 1
ATOM 582 N N . GLN A 1 75 ? -30.520 6.962 34.946 1.00 91.69 75 GLN A N 1
ATOM 583 C CA . GLN A 1 75 ? -30.894 6.766 33.540 1.00 91.69 75 GLN A CA 1
ATOM 584 C C . GLN A 1 75 ? -29.743 7.079 32.581 1.00 91.69 75 GLN A C 1
ATOM 586 O O . GLN A 1 75 ? -29.472 6.294 31.676 1.00 91.69 75 GLN A O 1
ATOM 591 N N . ARG A 1 76 ? -29.026 8.186 32.802 1.00 87.25 76 ARG A N 1
ATOM 592 C CA . ARG A 1 76 ? -27.865 8.561 31.982 1.00 87.25 76 ARG A CA 1
ATOM 593 C C . ARG A 1 76 ? -26.731 7.545 32.069 1.00 87.25 76 ARG A C 1
ATOM 595 O O . ARG A 1 76 ? -26.084 7.273 31.058 1.00 87.25 76 ARG A O 1
ATOM 602 N N . VAL A 1 77 ? -26.484 6.985 33.253 1.00 94.50 77 VAL A N 1
ATOM 603 C CA . VAL A 1 77 ? -25.487 5.922 33.439 1.00 94.50 77 VAL A CA 1
ATOM 604 C C . VAL A 1 77 ? -25.915 4.668 32.685 1.00 94.50 77 VAL A C 1
ATOM 606 O O . VAL A 1 77 ? -25.136 4.178 31.875 1.00 94.50 77 VAL A O 1
ATOM 609 N N . ALA A 1 78 ? -27.162 4.217 32.847 1.00 94.75 78 ALA A N 1
ATOM 610 C CA . ALA A 1 78 ? -27.677 3.043 32.144 1.00 94.75 78 ALA A CA 1
ATOM 611 C C . ALA A 1 78 ? -27.637 3.206 30.612 1.00 94.75 78 ALA A C 1
ATOM 613 O O . ALA A 1 78 ? -27.242 2.287 29.897 1.00 94.75 78 ALA A O 1
ATOM 614 N N . GLU A 1 79 ? -27.987 4.386 30.092 1.00 95.75 79 GLU A N 1
ATOM 615 C CA . GLU A 1 79 ? -27.882 4.695 28.661 1.00 95.75 79 GLU A CA 1
ATOM 616 C C . GLU A 1 79 ? -26.421 4.680 28.187 1.00 95.75 79 GLU A C 1
ATOM 618 O O . GLU A 1 79 ? -26.105 4.125 27.134 1.00 95.75 79 GLU A O 1
ATOM 623 N N . THR A 1 80 ? -25.508 5.241 28.984 1.00 92.88 80 THR A N 1
ATOM 624 C CA . THR A 1 80 ? -24.072 5.243 28.675 1.00 92.88 80 THR A CA 1
ATOM 625 C C . THR A 1 80 ? -23.502 3.829 28.685 1.00 92.88 80 THR A C 1
ATOM 627 O O . THR A 1 80 ? -22.732 3.486 27.792 1.00 92.88 80 THR A O 1
ATOM 630 N N . GLU A 1 81 ? -23.901 2.988 29.638 1.00 94.19 81 GLU A N 1
ATOM 631 C CA . GLU A 1 81 ? -23.511 1.578 29.707 1.00 94.19 81 GLU A CA 1
ATOM 632 C C . GLU A 1 81 ? -24.046 0.789 28.513 1.00 94.19 81 GLU A C 1
ATOM 634 O O . GLU A 1 81 ? -23.293 0.045 27.887 1.00 94.19 81 GLU A O 1
ATOM 639 N N . GLN A 1 82 ? -25.311 0.995 28.132 1.00 94.25 82 GLN A N 1
ATOM 640 C CA . GLN A 1 82 ? -25.877 0.382 26.930 1.00 94.25 82 GLN A CA 1
ATOM 641 C C . GLN A 1 82 ? -25.133 0.828 25.671 1.00 94.25 82 GLN A C 1
ATOM 643 O O . GLN A 1 82 ? -24.797 -0.003 24.827 1.00 94.25 82 GLN A O 1
ATOM 648 N N . LYS A 1 83 ? -24.824 2.121 25.550 1.00 91.06 83 LYS A N 1
ATOM 649 C CA . LYS A 1 83 ? -24.049 2.658 24.429 1.00 91.06 83 LYS A CA 1
ATOM 650 C C . LYS A 1 83 ? -22.628 2.096 24.411 1.00 91.06 83 LYS A C 1
ATOM 652 O O . LYS A 1 83 ? -22.141 1.720 23.349 1.00 91.06 83 LYS A O 1
ATOM 657 N N . LEU A 1 84 ? -21.983 1.975 25.570 1.00 88.94 84 LEU A N 1
ATOM 658 C CA . LEU A 1 84 ? -20.648 1.396 25.697 1.00 88.94 84 LEU A CA 1
ATOM 659 C C . LEU A 1 84 ? -20.651 -0.096 25.339 1.00 88.94 84 LEU A C 1
ATOM 661 O O . LEU A 1 84 ? -19.762 -0.545 24.622 1.00 88.94 84 LEU A O 1
ATOM 665 N N . ALA A 1 85 ? -21.672 -0.847 25.757 1.00 88.00 85 ALA A N 1
ATOM 666 C CA . ALA A 1 85 ? -21.853 -2.248 25.388 1.00 88.00 85 ALA A CA 1
ATOM 667 C C . ALA A 1 85 ? -22.093 -2.421 23.878 1.00 88.00 85 ALA A C 1
ATOM 669 O O . ALA A 1 85 ? -21.507 -3.310 23.262 1.00 88.00 85 ALA A O 1
ATOM 670 N N . GLN A 1 86 ? -22.888 -1.541 23.259 1.00 87.38 86 GLN A N 1
ATOM 671 C CA . GLN A 1 86 ? -23.083 -1.521 21.804 1.00 87.38 86 GLN A CA 1
ATOM 672 C C . GLN A 1 86 ? -21.781 -1.202 21.058 1.00 87.38 86 GLN A C 1
ATOM 674 O O . GLN A 1 86 ? -21.474 -1.842 20.056 1.00 87.38 86 GLN A O 1
ATOM 679 N N . MET A 1 87 ? -20.986 -0.254 21.561 1.00 78.94 87 MET A N 1
ATOM 680 C CA . MET A 1 87 ? -19.683 0.082 20.981 1.00 78.94 87 MET A CA 1
ATOM 681 C C . MET A 1 87 ? -18.664 -1.054 21.149 1.00 78.94 87 MET A C 1
ATOM 683 O O . MET A 1 87 ? -17.896 -1.319 20.230 1.00 78.94 87 MET A O 1
ATOM 687 N N . ALA A 1 88 ? -18.679 -1.756 22.285 1.00 80.12 88 ALA A N 1
ATOM 688 C CA . ALA A 1 88 ? -17.805 -2.899 22.548 1.00 80.12 88 ALA A CA 1
ATOM 689 C C . ALA A 1 88 ? -18.171 -4.150 21.728 1.00 80.12 88 ALA A C 1
ATOM 691 O O . ALA A 1 88 ? -17.325 -5.020 21.530 1.00 80.12 88 ALA A O 1
ATOM 692 N N . ALA A 1 89 ? -19.411 -4.246 21.236 1.00 77.62 89 ALA A N 1
ATOM 693 C CA . ALA A 1 89 ? -19.857 -5.329 20.361 1.00 77.62 89 ALA A CA 1
ATOM 694 C C . ALA A 1 89 ? -19.342 -5.196 18.915 1.00 77.62 89 ALA A C 1
ATOM 696 O O . ALA A 1 89 ? -19.431 -6.156 18.148 1.00 77.62 89 ALA A O 1
ATOM 697 N N . ILE A 1 90 ? -18.789 -4.038 18.533 1.00 69.81 90 ILE A N 1
ATOM 698 C CA . ILE A 1 90 ? -18.110 -3.870 17.247 1.00 69.81 90 ILE A CA 1
ATOM 699 C C . ILE A 1 90 ? -16.727 -4.520 17.391 1.00 69.81 90 ILE A C 1
ATOM 701 O O . ILE A 1 90 ? -15.903 -4.010 18.155 1.00 69.81 90 ILE A O 1
ATOM 705 N N . PRO A 1 91 ? -16.441 -5.644 16.702 1.00 68.56 91 PRO A N 1
ATOM 706 C CA . PRO A 1 91 ? -15.118 -6.245 16.771 1.00 68.56 91 PRO A CA 1
ATOM 707 C C . PRO A 1 91 ? -14.087 -5.196 16.338 1.00 68.56 91 PRO A C 1
ATOM 709 O O . PRO A 1 91 ? -14.332 -4.488 15.355 1.00 68.56 91 PRO A O 1
ATOM 712 N N . PRO A 1 92 ? -12.952 -5.059 17.052 1.00 68.00 92 PRO A N 1
ATOM 713 C CA . PRO A 1 92 ? -11.931 -4.104 16.658 1.00 68.00 92 PRO A CA 1
ATOM 714 C C . PRO A 1 92 ? -11.549 -4.406 15.214 1.00 68.00 92 PRO A C 1
ATOM 716 O O . PRO A 1 92 ? -11.251 -5.559 14.889 1.00 68.00 92 PRO A O 1
ATOM 719 N N . ALA A 1 93 ? -11.604 -3.390 14.350 1.00 71.38 93 ALA A N 1
ATOM 720 C CA . ALA A 1 93 ? -11.169 -3.519 12.970 1.00 71.38 93 ALA A CA 1
ATOM 721 C C . ALA A 1 93 ? -9.719 -4.008 12.990 1.00 71.38 93 ALA A C 1
ATOM 723 O O . ALA A 1 93 ? -8.792 -3.268 13.319 1.00 71.38 93 ALA A O 1
ATOM 724 N N . SER A 1 94 ? -9.522 -5.299 12.740 1.00 82.94 94 SER A N 1
ATOM 725 C CA . SER A 1 94 ? -8.184 -5.853 12.681 1.00 82.94 94 SER A CA 1
ATOM 726 C C . SER A 1 94 ? -7.603 -5.452 11.336 1.00 82.94 94 SER A C 1
ATOM 728 O O . SER A 1 94 ? -8.088 -5.895 10.305 1.00 82.94 94 SER A O 1
ATOM 730 N N . LEU A 1 95 ? -6.592 -4.593 11.332 1.00 91.50 95 LEU A N 1
ATOM 731 C CA . LEU A 1 95 ? -5.880 -4.226 10.114 1.00 91.50 95 LEU A CA 1
ATOM 732 C C . LEU A 1 95 ? -4.810 -5.290 9.833 1.00 91.50 95 LEU A C 1
ATOM 734 O O . LEU A 1 95 ? -3.997 -5.597 10.705 1.00 91.50 95 LEU A O 1
ATOM 738 N N . GLN A 1 96 ? -4.815 -5.877 8.637 1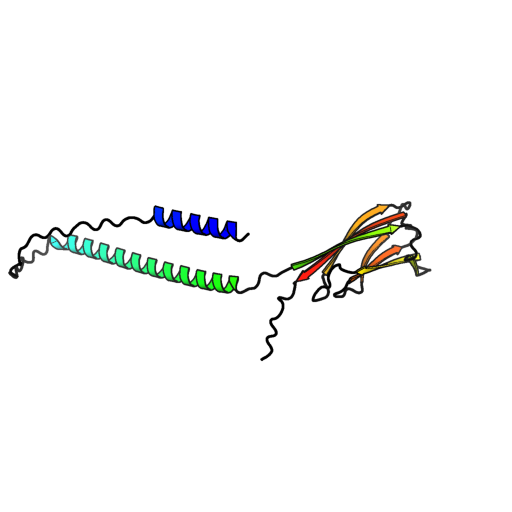.00 94.00 96 GLN A N 1
ATOM 739 C CA . GLN A 1 96 ? -3.690 -6.669 8.139 1.00 94.00 96 GLN A CA 1
ATOM 740 C C . GLN A 1 96 ? -2.756 -5.747 7.357 1.00 94.00 96 GLN A C 1
ATOM 742 O O . GLN A 1 96 ? -3.218 -4.882 6.612 1.00 94.00 96 GLN A O 1
ATOM 747 N N . MET A 1 97 ? -1.450 -5.935 7.531 1.00 96.81 97 MET A N 1
ATOM 748 C CA . MET A 1 97 ? -0.413 -5.103 6.925 1.00 96.81 97 MET A CA 1
ATOM 749 C C . MET A 1 97 ? 0.739 -5.985 6.439 1.00 96.81 97 MET A C 1
ATOM 751 O O . MET A 1 97 ? 1.031 -7.007 7.064 1.00 96.81 97 MET A O 1
ATOM 755 N N . ASP A 1 98 ? 1.380 -5.580 5.348 1.00 98.19 98 ASP A N 1
ATOM 756 C CA . ASP A 1 98 ? 2.629 -6.153 4.843 1.00 98.19 98 ASP A CA 1
ATOM 757 C C . ASP A 1 98 ? 3.467 -5.044 4.191 1.00 98.19 98 ASP A C 1
ATOM 759 O O . ASP A 1 98 ? 2.916 -4.048 3.714 1.00 98.19 98 ASP A O 1
ATOM 763 N N . ASN A 1 99 ? 4.788 -5.176 4.180 1.00 98.44 99 ASN A N 1
ATOM 764 C CA . ASN A 1 99 ? 5.677 -4.166 3.611 1.00 98.44 99 ASN A CA 1
ATOM 765 C C . ASN A 1 99 ? 6.999 -4.771 3.136 1.00 98.44 99 ASN A C 1
ATOM 767 O O . ASN A 1 99 ? 7.426 -5.833 3.584 1.00 98.44 99 ASN A O 1
ATOM 771 N N . GLY A 1 100 ? 7.694 -4.044 2.270 1.00 98.25 100 GLY A N 1
ATOM 772 C CA . GLY A 1 100 ? 9.003 -4.443 1.774 1.00 98.25 100 GLY A CA 1
ATOM 773 C C . GLY A 1 100 ? 9.577 -3.410 0.821 1.00 98.25 100 GLY A C 1
ATOM 774 O O . GLY A 1 100 ? 9.079 -2.289 0.733 1.00 98.25 100 GLY A O 1
ATOM 775 N N . PHE A 1 101 ? 10.621 -3.793 0.095 1.00 98.19 101 PHE A N 1
ATOM 776 C CA . PHE A 1 101 ? 11.225 -2.949 -0.926 1.00 98.19 101 PHE A CA 1
ATOM 777 C C . PHE A 1 101 ? 11.626 -3.774 -2.147 1.00 98.19 101 PHE A C 1
ATOM 779 O O . PHE A 1 101 ? 11.782 -4.994 -2.075 1.00 98.19 101 PHE A O 1
ATOM 786 N N . VAL A 1 102 ? 11.784 -3.093 -3.275 1.00 97.75 102 VAL A N 1
ATOM 787 C CA . VAL A 1 102 ? 12.369 -3.641 -4.497 1.00 97.75 102 VAL A CA 1
ATOM 788 C C . VAL A 1 102 ? 13.508 -2.729 -4.913 1.00 97.75 102 VAL A C 1
ATOM 790 O O . VAL A 1 102 ? 13.305 -1.531 -5.107 1.00 97.75 102 VAL A O 1
ATOM 793 N N . LEU A 1 103 ? 14.695 -3.314 -5.045 1.00 96.62 103 LEU A N 1
ATOM 794 C CA . LEU A 1 103 ? 15.864 -2.655 -5.604 1.00 96.62 103 LEU A CA 1
ATOM 795 C C . LEU A 1 103 ? 15.990 -3.036 -7.077 1.00 96.62 103 LEU A C 1
ATOM 797 O O . LEU A 1 103 ? 16.004 -4.218 -7.408 1.00 96.62 103 LEU A O 1
ATOM 801 N N . VAL A 1 104 ? 16.100 -2.036 -7.940 1.00 93.00 104 VAL A N 1
ATOM 802 C CA . VAL A 1 104 ? 16.271 -2.199 -9.381 1.00 93.00 104 VAL A CA 1
ATOM 803 C C . VAL A 1 104 ? 17.601 -1.629 -9.789 1.00 93.00 104 VAL A C 1
ATOM 805 O O . VAL A 1 104 ? 17.921 -0.490 -9.451 1.00 93.00 104 VAL A O 1
ATOM 808 N N . LYS A 1 105 ? 18.344 -2.405 -10.571 1.00 92.56 105 LYS A N 1
ATOM 809 C CA . LYS A 1 105 ? 19.627 -1.972 -11.112 1.00 92.56 105 LYS A CA 1
ATOM 810 C C . LYS A 1 105 ? 19.572 -1.866 -12.621 1.00 92.56 105 LYS A C 1
ATOM 812 O O . LYS A 1 105 ? 18.740 -2.465 -13.308 1.00 92.56 105 LYS A O 1
ATOM 817 N N . LYS A 1 106 ? 20.491 -1.090 -13.170 1.00 89.25 106 LYS A N 1
ATOM 818 C CA . LYS A 1 106 ? 20.748 -1.087 -14.602 1.00 89.25 106 LYS A CA 1
ATOM 819 C C . LYS A 1 106 ? 21.120 -2.484 -15.080 1.00 89.25 106 LYS A C 1
ATOM 821 O O . LYS A 1 106 ? 21.936 -3.169 -14.473 1.00 89.25 106 LYS A O 1
ATOM 826 N N . GLY A 1 107 ? 20.551 -2.872 -16.216 1.00 88.38 107 GLY A N 1
ATOM 827 C CA . GLY A 1 107 ? 20.798 -4.184 -16.810 1.00 88.38 107 GLY A CA 1
ATOM 828 C C . GLY A 1 107 ? 19.945 -5.307 -16.223 1.00 88.38 107 GLY A C 1
ATOM 829 O O . GLY A 1 107 ? 20.108 -6.444 -16.654 1.00 88.38 107 GLY A O 1
ATOM 830 N N . ASP A 1 108 ? 19.016 -5.006 -15.307 1.00 92.62 108 ASP A N 1
ATOM 831 C CA . ASP A 1 108 ? 18.017 -5.982 -14.871 1.00 92.62 108 ASP A CA 1
ATOM 832 C C . ASP A 1 108 ? 17.253 -6.561 -16.070 1.00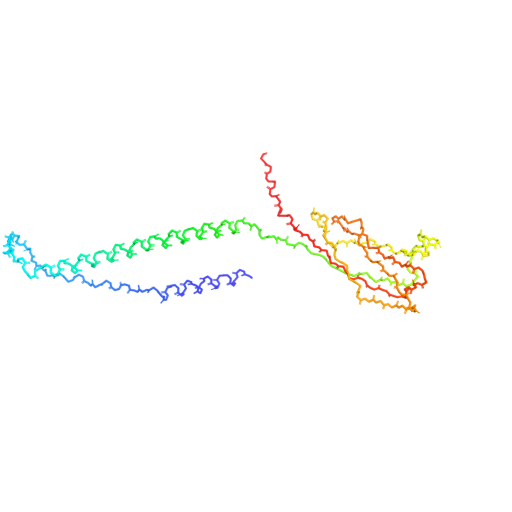 92.62 108 ASP A C 1
ATOM 834 O O . ASP A 1 108 ? 16.774 -5.824 -16.937 1.00 92.62 108 ASP A O 1
ATOM 838 N N . SER A 1 109 ? 17.093 -7.883 -16.105 1.00 92.94 109 SER A N 1
ATOM 839 C CA . SER A 1 109 ? 16.432 -8.589 -17.215 1.00 92.94 109 SER A CA 1
ATOM 840 C C . SER A 1 109 ? 14.935 -8.282 -17.320 1.00 92.94 109 SER A C 1
ATOM 842 O O . SER A 1 109 ? 14.320 -8.482 -18.369 1.00 92.94 109 SER A O 1
ATOM 844 N N . ASN A 1 110 ? 14.351 -7.758 -16.242 1.00 93.06 110 ASN A N 1
ATOM 845 C CA . ASN A 1 110 ? 12.958 -7.326 -16.180 1.00 93.06 110 ASN A CA 1
ATOM 846 C C . ASN A 1 110 ? 12.703 -6.001 -16.917 1.00 93.06 110 ASN A C 1
ATOM 848 O O . ASN A 1 110 ? 11.542 -5.638 -17.121 1.00 93.06 110 ASN A O 1
ATOM 852 N N . TRP A 1 111 ? 13.751 -5.285 -17.337 1.00 90.81 111 TRP A N 1
ATOM 853 C CA . TRP A 1 111 ? 13.606 -4.111 -18.190 1.00 90.81 111 TRP A CA 1
ATOM 854 C C . TRP A 1 111 ? 13.232 -4.503 -19.616 1.00 90.81 111 TRP A C 1
ATOM 856 O O . TRP A 1 111 ? 13.926 -5.271 -20.281 1.00 90.81 111 TRP A O 1
ATOM 866 N N . LYS A 1 112 ? 12.162 -3.898 -20.128 1.00 92.88 112 LYS A N 1
ATOM 867 C CA . LYS A 1 112 ? 11.726 -4.047 -21.516 1.00 92.88 112 LYS A CA 1
ATOM 868 C C . LYS A 1 112 ? 11.496 -2.685 -22.150 1.00 92.88 112 LYS A C 1
ATOM 870 O O . LYS A 1 112 ? 10.900 -1.798 -21.542 1.00 92.88 112 LYS A O 1
ATOM 875 N N . LEU A 1 113 ? 11.966 -2.523 -23.386 1.00 91.50 113 LEU A N 1
ATOM 876 C CA . LEU A 1 113 ? 11.581 -1.398 -24.233 1.00 91.50 113 LEU A CA 1
ATOM 877 C C . LEU A 1 113 ? 10.163 -1.679 -24.740 1.00 91.50 113 LEU A C 1
ATOM 879 O O . LEU A 1 113 ? 9.972 -2.589 -25.542 1.00 91.50 113 LEU A O 1
ATOM 883 N N . THR A 1 114 ? 9.178 -0.955 -24.218 1.00 92.62 114 THR A N 1
ATOM 884 C CA . THR A 1 114 ? 7.760 -1.193 -24.521 1.00 92.62 114 THR A CA 1
ATOM 885 C C . THR A 1 114 ? 7.247 -0.322 -25.658 1.00 92.62 114 THR A C 1
ATOM 8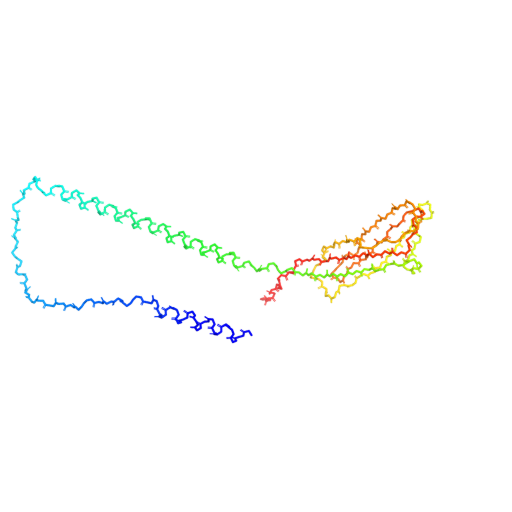87 O O . THR A 1 114 ? 6.321 -0.725 -26.352 1.00 92.62 114 THR A O 1
ATOM 890 N N . ASP A 1 115 ? 7.878 0.828 -25.897 1.00 91.19 115 ASP A N 1
ATOM 891 C CA . ASP A 1 115 ? 7.583 1.690 -27.040 1.00 91.19 115 ASP A CA 1
ATOM 892 C C . ASP A 1 115 ? 8.885 2.277 -27.601 1.00 91.19 115 ASP A C 1
ATOM 894 O O . ASP A 1 115 ? 9.617 3.001 -26.918 1.00 91.19 115 ASP A O 1
ATOM 898 N N . ILE A 1 116 ? 9.174 1.955 -28.863 1.00 88.00 116 ILE A N 1
ATOM 899 C CA . ILE A 1 116 ? 10.375 2.412 -29.569 1.00 88.00 116 ILE A CA 1
ATOM 900 C C . ILE A 1 116 ? 10.327 3.908 -29.911 1.00 88.00 116 ILE A C 1
ATOM 902 O O . ILE A 1 116 ? 11.367 4.567 -29.889 1.00 88.00 116 ILE A O 1
ATOM 906 N N . PHE A 1 117 ? 9.145 4.459 -30.194 1.00 88.44 117 PHE A N 1
ATOM 907 C CA . PHE A 1 117 ? 8.971 5.844 -30.630 1.00 88.44 117 PHE A CA 1
ATOM 908 C C . PHE A 1 117 ? 8.953 6.790 -29.434 1.00 88.44 117 PHE A C 1
ATOM 910 O O . PHE A 1 117 ? 9.616 7.827 -29.452 1.00 88.44 117 PHE A O 1
ATOM 917 N N . ALA A 1 118 ? 8.276 6.396 -28.353 1.00 85.00 118 ALA A N 1
ATOM 918 C CA . ALA A 1 118 ? 8.298 7.134 -27.091 1.00 85.00 118 ALA A CA 1
ATOM 919 C C . ALA A 1 118 ? 9.577 6.888 -26.262 1.00 85.00 118 ALA A C 1
ATOM 921 O O . ALA A 1 118 ? 9.764 7.521 -25.217 1.00 85.00 118 ALA A O 1
ATOM 922 N N . ARG A 1 119 ? 10.450 5.966 -26.709 1.00 87.56 119 ARG A N 1
ATOM 923 C CA . ARG A 1 119 ? 11.615 5.458 -25.960 1.00 87.56 119 ARG A CA 1
ATOM 924 C C . ARG A 1 119 ? 11.225 5.062 -24.532 1.00 87.56 119 ARG A C 1
ATOM 926 O O . ARG A 1 119 ? 11.897 5.426 -23.566 1.00 87.56 119 ARG A O 1
ATOM 933 N N . LEU A 1 120 ? 10.099 4.363 -24.412 1.00 90.19 120 LEU A N 1
ATOM 934 C CA . LEU A 1 120 ? 9.509 3.966 -23.142 1.00 90.19 120 LEU A CA 1
ATOM 935 C C . LEU A 1 120 ? 10.135 2.665 -22.667 1.00 90.19 120 LEU A C 1
ATOM 937 O O . LEU A 1 120 ? 10.066 1.652 -23.364 1.00 90.19 120 LEU A O 1
ATOM 941 N N . ARG A 1 121 ? 10.719 2.677 -21.473 1.00 91.56 121 ARG A N 1
ATOM 942 C CA . ARG A 1 121 ? 11.198 1.458 -20.824 1.00 91.56 121 ARG A CA 1
ATOM 943 C C . ARG A 1 121 ? 10.345 1.178 -19.608 1.00 91.56 121 ARG A C 1
ATOM 945 O O . ARG A 1 121 ? 10.086 2.081 -18.815 1.00 91.56 121 ARG A O 1
ATOM 952 N N . GLN A 1 122 ? 9.938 -0.075 -19.465 1.00 94.00 122 GLN A N 1
ATOM 953 C CA . GLN A 1 122 ? 9.233 -0.544 -18.289 1.00 94.00 122 GLN A CA 1
ATOM 954 C C . GLN A 1 122 ? 9.990 -1.684 -17.627 1.00 94.00 122 GLN A C 1
ATOM 956 O O . GLN A 1 122 ? 10.421 -2.626 -18.289 1.00 94.00 122 GLN A O 1
ATOM 961 N N . PHE A 1 123 ? 10.121 -1.595 -16.314 1.00 94.38 123 PHE A N 1
ATOM 962 C CA . PHE A 1 123 ? 10.480 -2.708 -15.455 1.00 94.38 123 PHE A CA 1
ATOM 963 C C . PHE A 1 123 ? 9.200 -3.223 -14.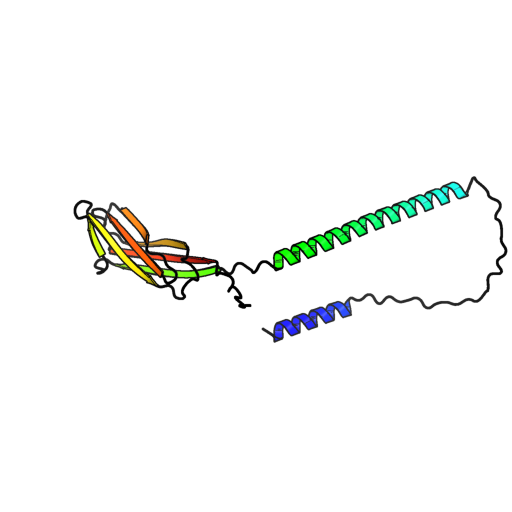817 1.00 94.38 123 PHE A C 1
ATOM 965 O O . PHE A 1 123 ? 8.414 -2.428 -14.299 1.00 94.38 123 PHE A O 1
ATOM 972 N N . ARG A 1 124 ? 8.983 -4.537 -14.854 1.00 97.19 124 ARG A N 1
ATOM 973 C CA . ARG A 1 124 ? 7.845 -5.182 -14.188 1.00 97.19 124 ARG A CA 1
ATOM 974 C C . ARG A 1 124 ? 8.370 -6.298 -13.296 1.00 97.19 124 ARG A C 1
ATOM 976 O O . ARG A 1 124 ? 9.066 -7.184 -13.786 1.00 97.19 124 ARG A O 1
ATOM 983 N N . GLN A 1 125 ? 8.011 -6.277 -12.017 1.00 97.44 125 GLN A N 1
ATOM 984 C CA . GLN A 1 125 ? 8.342 -7.343 -11.073 1.00 97.44 125 GLN A CA 1
ATOM 985 C C . GLN A 1 125 ? 7.126 -7.704 -10.233 1.00 97.44 125 GLN A C 1
ATOM 987 O O . GLN A 1 125 ? 6.473 -6.838 -9.654 1.00 97.44 125 GLN A O 1
ATOM 992 N N . ARG A 1 126 ? 6.849 -9.004 -10.131 1.00 98.00 126 ARG A N 1
ATOM 993 C CA . ARG A 1 126 ? 5.829 -9.511 -9.221 1.00 98.00 126 ARG A CA 1
ATOM 994 C C . ARG A 1 126 ? 6.355 -9.490 -7.787 1.00 98.00 126 ARG A C 1
ATOM 996 O O . ARG A 1 126 ? 7.407 -10.061 -7.506 1.00 98.00 126 ARG A O 1
ATOM 1003 N N . VAL A 1 127 ? 5.604 -8.860 -6.895 1.00 98.38 127 VAL A N 1
ATOM 1004 C CA . VAL A 1 127 ? 5.819 -8.875 -5.448 1.00 98.38 127 VAL A CA 1
ATOM 1005 C C . VAL A 1 127 ? 4.767 -9.784 -4.828 1.00 98.38 127 VAL A C 1
ATOM 1007 O O . VAL A 1 127 ? 3.576 -9.623 -5.092 1.00 98.38 127 VAL A O 1
ATOM 1010 N N . THR A 1 128 ? 5.210 -10.739 -4.015 1.00 98.50 128 THR A N 1
ATOM 1011 C CA . THR A 1 128 ? 4.340 -11.674 -3.291 1.00 98.50 128 THR A CA 1
ATOM 1012 C C . THR A 1 128 ? 4.311 -11.282 -1.823 1.00 98.50 128 THR A C 1
ATOM 1014 O O . THR A 1 128 ? 5.366 -11.068 -1.227 1.00 98.50 128 THR A O 1
ATOM 1017 N N . PHE A 1 129 ? 3.118 -11.200 -1.244 1.00 98.25 129 PHE A N 1
ATOM 1018 C CA . PHE A 1 129 ? 2.957 -10.921 0.179 1.00 98.25 129 PHE A CA 1
ATOM 1019 C C . PHE A 1 129 ? 3.415 -12.109 1.025 1.00 98.25 129 PHE A C 1
ATOM 1021 O O . PHE A 1 129 ? 3.241 -13.268 0.641 1.00 98.25 129 PHE A O 1
ATOM 1028 N N . ALA A 1 130 ? 3.941 -11.834 2.218 1.00 97.50 130 ALA A N 1
ATOM 1029 C CA . ALA A 1 130 ? 4.333 -12.872 3.168 1.00 97.50 130 ALA A CA 1
ATOM 1030 C C . ALA A 1 130 ? 3.125 -13.703 3.635 1.00 97.50 130 ALA A C 1
ATOM 1032 O O . ALA A 1 130 ? 3.252 -14.890 3.942 1.00 97.50 130 ALA A O 1
ATOM 1033 N N . LYS A 1 131 ? 1.943 -13.078 3.692 1.00 95.50 131 LYS A N 1
ATOM 1034 C CA . LYS A 1 131 ? 0.661 -13.732 3.973 1.00 95.50 131 LYS A CA 1
ATOM 1035 C C . LYS A 1 131 ? -0.406 -13.198 3.023 1.00 95.50 131 LYS A C 1
ATOM 1037 O O . LYS A 1 131 ? -0.557 -11.978 2.951 1.00 95.50 131 LYS A O 1
ATOM 1042 N N . PRO A 1 132 ? -1.194 -14.070 2.369 1.00 96.44 132 PRO A N 1
ATOM 1043 C CA . PRO A 1 132 ? -2.311 -13.616 1.559 1.00 96.44 132 PRO A CA 1
ATOM 1044 C C . PRO A 1 132 ? -3.302 -12.771 2.370 1.00 96.44 132 PRO A C 1
ATOM 1046 O O . PRO A 1 132 ? -3.575 -13.050 3.542 1.00 96.44 132 PRO A O 1
ATOM 1049 N N . PHE A 1 133 ? -3.844 -11.733 1.746 1.00 95.44 133 PHE A N 1
ATOM 1050 C CA . PHE A 1 133 ? -4.928 -10.922 2.288 1.00 95.44 133 PHE A CA 1
ATOM 1051 C C . PHE A 1 133 ? -6.287 -11.559 1.973 1.00 95.44 133 PHE A C 1
ATOM 1053 O O . PHE A 1 133 ? -6.465 -12.206 0.942 1.00 95.44 133 PHE A O 1
ATOM 1060 N N . ALA A 1 134 ? -7.286 -11.339 2.831 1.00 93.00 134 ALA A N 1
ATOM 1061 C CA . ALA A 1 134 ? -8.649 -11.834 2.591 1.00 93.00 134 ALA A CA 1
ATOM 1062 C C . ALA A 1 134 ? -9.300 -11.220 1.334 1.00 93.00 134 ALA A C 1
ATOM 1064 O O . ALA A 1 134 ? -10.129 -11.851 0.688 1.00 93.00 134 ALA A O 1
ATOM 1065 N N . GLN A 1 135 ? -8.897 -10.000 0.985 1.00 93.06 135 GLN A N 1
ATOM 1066 C CA . GLN A 1 135 ? -9.318 -9.248 -0.195 1.00 93.06 135 GLN A CA 1
ATOM 1067 C C . GLN A 1 135 ? -8.114 -8.459 -0.734 1.00 93.06 135 GLN A C 1
ATOM 1069 O O . GLN A 1 135 ? -7.193 -8.199 0.048 1.00 93.06 135 GLN A O 1
ATOM 1074 N N . PRO A 1 136 ? -8.097 -8.057 -2.019 1.00 96.94 136 PRO A N 1
ATOM 1075 C CA . PRO A 1 136 ? -7.000 -7.266 -2.573 1.00 96.94 136 PRO A CA 1
ATOM 1076 C C . PRO A 1 136 ? -6.703 -6.018 -1.714 1.00 96.94 136 PRO A C 1
ATOM 1078 O O . PRO A 1 136 ? -7.621 -5.230 -1.456 1.00 96.94 136 PRO A O 1
ATOM 1081 N N . PRO A 1 137 ? -5.459 -5.839 -1.224 1.00 97.81 137 PRO A N 1
ATOM 1082 C CA . PRO A 1 137 ? -5.119 -4.739 -0.329 1.00 97.81 137 PRO A CA 1
ATOM 1083 C C . PRO A 1 137 ? -4.952 -3.413 -1.073 1.00 97.81 137 PRO A C 1
ATOM 1085 O O . PRO A 1 137 ? -4.785 -3.363 -2.292 1.00 97.81 137 PRO A O 1
ATOM 1088 N N . ARG A 1 138 ? -4.935 -2.309 -0.321 1.00 98.19 138 ARG A N 1
ATOM 1089 C CA . ARG A 1 138 ? -4.473 -1.016 -0.840 1.00 98.19 138 ARG A CA 1
ATOM 1090 C C . ARG A 1 138 ? -2.952 -0.978 -0.768 1.00 98.19 138 ARG A C 1
ATOM 1092 O O . ARG A 1 138 ? -2.385 -1.353 0.257 1.00 98.19 138 ARG A O 1
ATOM 1099 N N . ILE A 1 139 ? -2.314 -0.509 -1.839 1.00 98.50 139 ILE A N 1
ATOM 1100 C CA . ILE A 1 139 ? -0.854 -0.423 -1.954 1.00 98.50 139 ILE A CA 1
ATOM 1101 C C . ILE A 1 139 ? -0.421 1.038 -2.003 1.00 98.50 139 ILE A C 1
ATOM 1103 O O . ILE A 1 139 ? -0.920 1.816 -2.816 1.00 98.50 139 ILE A O 1
ATOM 1107 N N . MET A 1 140 ? 0.542 1.389 -1.160 1.00 98.31 140 MET A N 1
ATOM 1108 C CA . MET A 1 140 ? 1.298 2.633 -1.235 1.00 98.31 140 MET A CA 1
ATOM 1109 C C . MET A 1 140 ? 2.724 2.321 -1.674 1.00 98.31 140 MET A C 1
ATOM 1111 O O . MET A 1 140 ? 3.327 1.367 -1.189 1.00 98.31 140 MET A O 1
ATOM 1115 N N . LEU A 1 141 ? 3.251 3.128 -2.593 1.00 98.25 141 LEU A N 1
ATOM 1116 C CA . LEU A 1 141 ? 4.616 3.024 -3.102 1.00 98.25 141 LEU A CA 1
ATOM 1117 C C . LEU A 1 141 ?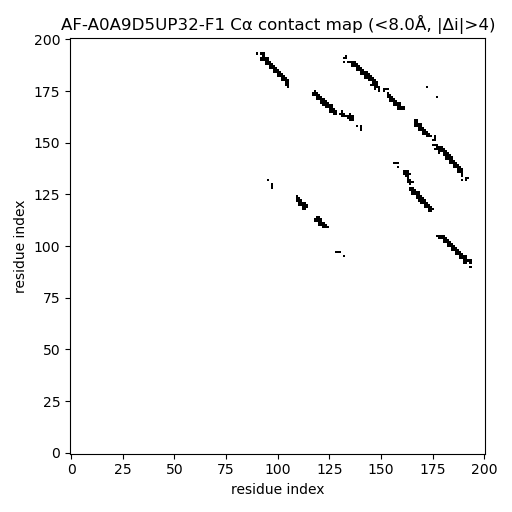 5.363 4.323 -2.804 1.00 98.25 141 LEU A C 1
ATOM 1119 O O . LEU A 1 141 ? 4.793 5.405 -2.953 1.00 98.25 141 LEU A O 1
ATOM 1123 N N . GLY A 1 142 ? 6.636 4.219 -2.439 1.00 97.44 142 GLY A N 1
ATOM 1124 C CA . GLY A 1 142 ? 7.524 5.359 -2.228 1.00 97.44 142 GLY A CA 1
ATOM 1125 C C . GLY A 1 142 ? 8.909 5.083 -2.797 1.00 97.44 142 GLY A C 1
ATOM 1126 O O . GLY A 1 142 ? 9.499 4.049 -2.509 1.00 97.44 142 GLY A O 1
ATOM 1127 N N . ILE A 1 143 ? 9.434 5.999 -3.614 1.00 95.69 143 ILE A N 1
ATOM 1128 C CA . ILE A 1 143 ? 10.828 5.921 -4.072 1.00 95.69 143 ILE A CA 1
ATOM 1129 C C . ILE A 1 143 ? 11.720 6.363 -2.914 1.00 95.69 143 ILE A C 1
ATOM 1131 O O . ILE A 1 143 ? 11.584 7.487 -2.433 1.00 95.69 143 ILE A O 1
ATOM 1135 N N . THR A 1 144 ? 12.618 5.487 -2.477 1.00 96.88 144 THR A N 1
ATOM 1136 C CA . THR A 1 144 ? 13.501 5.715 -1.323 1.00 96.88 144 THR A CA 1
ATOM 1137 C C . THR A 1 144 ? 14.957 5.911 -1.719 1.00 96.88 144 THR A C 1
ATOM 1139 O O . THR A 1 144 ? 15.696 6.584 -1.003 1.00 96.88 144 THR A O 1
ATOM 1142 N N . LEU A 1 145 ? 15.359 5.409 -2.887 1.00 94.62 145 LEU A N 1
ATOM 1143 C CA . LEU A 1 145 ? 16.672 5.656 -3.474 1.00 94.62 145 LEU A CA 1
ATOM 1144 C C . LEU A 1 145 ? 16.544 5.826 -4.979 1.00 94.62 145 LEU A C 1
ATOM 1146 O O . LEU A 1 145 ? 15.773 5.121 -5.631 1.00 94.62 145 LEU A O 1
ATOM 1150 N N . ILE A 1 146 ? 17.325 6.748 -5.531 1.00 92.44 146 ILE A N 1
ATOM 1151 C CA . ILE A 1 146 ? 17.425 6.943 -6.968 1.00 92.44 146 ILE A CA 1
ATOM 1152 C C . ILE A 1 146 ? 18.820 7.440 -7.352 1.00 92.44 146 ILE A C 1
ATOM 1154 O O . ILE A 1 146 ? 19.281 8.465 -6.858 1.00 92.44 146 ILE A O 1
ATOM 1158 N N . GLU A 1 147 ? 19.477 6.715 -8.252 1.00 91.44 147 GLU A N 1
ATOM 1159 C CA . GLU A 1 147 ? 20.792 7.035 -8.798 1.00 91.44 147 GLU A CA 1
ATOM 1160 C C . GLU A 1 147 ? 20.724 7.091 -10.326 1.00 91.44 147 GLU A C 1
ATOM 1162 O O . GLU A 1 147 ? 20.259 6.163 -11.001 1.00 91.44 147 GLU A O 1
ATOM 1167 N N . LEU A 1 148 ? 21.140 8.230 -10.883 1.00 84.88 148 LEU A N 1
ATOM 1168 C CA . LEU A 1 148 ? 20.923 8.580 -12.283 1.00 84.88 148 LEU A CA 1
ATOM 1169 C C . LEU A 1 148 ? 22.136 9.338 -12.827 1.00 84.88 148 LEU A C 1
ATOM 1171 O O . LEU A 1 148 ? 22.613 10.259 -12.166 1.00 84.88 148 LEU A O 1
ATOM 1175 N N . PRO A 1 149 ? 22.562 9.068 -14.071 1.00 79.25 149 PRO A N 1
ATOM 1176 C CA . PRO A 1 149 ? 23.559 9.863 -14.771 1.00 79.25 149 PRO A CA 1
ATOM 1177 C C . PRO A 1 149 ? 22.923 10.988 -15.614 1.00 79.25 149 PRO A C 1
ATOM 1179 O O . PRO A 1 149 ? 23.633 11.715 -16.301 1.00 79.25 149 PRO A O 1
ATOM 1182 N N . ALA A 1 150 ? 21.588 11.098 -15.647 1.00 70.75 150 ALA A N 1
ATOM 1183 C CA . ALA A 1 150 ? 20.851 11.948 -16.582 1.00 70.75 150 ALA A CA 1
ATOM 1184 C C . ALA A 1 150 ? 20.404 13.278 -15.953 1.00 70.75 150 ALA A C 1
ATOM 1186 O O . ALA A 1 150 ? 19.818 13.294 -14.876 1.00 70.75 150 ALA A O 1
ATOM 1187 N N . GLU A 1 151 ? 20.562 14.381 -16.692 1.00 70.62 151 GLU A N 1
ATOM 1188 C CA . GLU A 1 151 ? 20.135 15.726 -16.263 1.00 70.62 151 GLU A CA 1
ATOM 1189 C C . GLU A 1 151 ? 18.608 15.915 -16.233 1.00 70.62 151 GLU A C 1
ATOM 1191 O O . GLU A 1 151 ? 18.094 16.824 -15.583 1.00 70.62 151 GLU A O 1
ATOM 1196 N N . LYS A 1 152 ? 17.858 15.076 -16.962 1.00 79.50 152 LYS A N 1
ATOM 1197 C CA . LYS A 1 152 ? 16.392 15.133 -17.034 1.00 79.50 152 LYS A CA 1
ATOM 1198 C C . LYS A 1 152 ? 15.802 13.782 -16.679 1.00 79.50 152 LYS A C 1
ATOM 1200 O O . LYS A 1 152 ? 16.040 12.782 -17.361 1.00 79.50 152 LYS A O 1
ATOM 1205 N N . LEU A 1 153 ? 14.983 13.784 -15.634 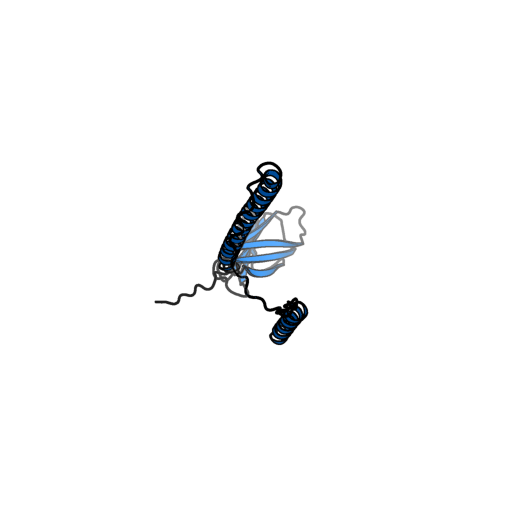1.00 81.88 153 LEU A N 1
ATOM 1206 C CA . LEU A 1 153 ? 14.344 12.595 -15.103 1.00 81.88 153 LEU A CA 1
ATOM 1207 C C . LEU A 1 153 ? 12.833 12.649 -15.308 1.00 81.88 153 LEU A C 1
ATOM 1209 O O . LEU A 1 153 ? 12.174 13.606 -14.905 1.00 81.88 153 LEU A O 1
ATOM 1213 N N . ARG A 1 154 ? 12.277 11.590 -15.898 1.00 87.56 154 ARG A N 1
ATOM 1214 C CA . ARG A 1 154 ? 10.834 11.331 -15.887 1.00 87.56 154 ARG A CA 1
ATOM 1215 C C . ARG A 1 154 ? 10.597 9.878 -15.537 1.00 87.56 154 ARG A C 1
ATOM 1217 O O . ARG A 1 154 ? 10.814 9.008 -16.381 1.00 87.56 154 ARG A O 1
ATOM 1224 N N . LEU A 1 155 ? 10.157 9.653 -14.304 1.00 89.56 155 LEU A N 1
ATOM 1225 C CA . LEU A 1 155 ? 9.822 8.335 -13.789 1.00 89.56 155 LEU A CA 1
ATOM 1226 C C . LEU A 1 155 ? 8.391 8.294 -13.295 1.00 89.56 155 LEU A C 1
ATOM 1228 O O . LEU A 1 155 ? 7.873 9.274 -12.762 1.00 89.56 155 LEU A O 1
ATOM 1232 N N . GLN A 1 156 ? 7.790 7.125 -13.441 1.00 93.19 156 GLN A N 1
ATOM 1233 C CA . GLN A 1 156 ? 6.516 6.802 -12.835 1.00 93.19 156 GLN A CA 1
ATOM 1234 C C . GLN A 1 156 ? 6.610 5.422 -12.196 1.00 93.19 156 GLN A C 1
ATOM 1236 O O . GLN A 1 156 ? 7.141 4.485 -12.793 1.00 93.19 156 GLN A O 1
ATOM 1241 N N . THR A 1 157 ? 6.076 5.302 -10.986 1.00 95.62 157 THR A N 1
ATOM 1242 C CA . THR A 1 157 ? 5.958 4.038 -10.262 1.00 95.62 157 THR A CA 1
ATOM 1243 C C . THR A 1 157 ? 4.483 3.775 -9.989 1.00 95.62 157 THR A C 1
ATOM 1245 O O . THR A 1 157 ? 3.716 4.700 -9.713 1.00 95.62 157 THR A O 1
ATOM 1248 N N . ARG A 1 158 ? 4.048 2.527 -10.154 1.00 97.81 158 ARG A N 1
ATOM 1249 C CA . ARG A 1 158 ? 2.653 2.130 -9.931 1.00 97.81 158 ARG A CA 1
ATOM 1250 C C . ARG A 1 158 ? 2.550 0.650 -9.590 1.00 97.81 158 ARG A C 1
ATOM 1252 O O . ARG A 1 158 ? 3.406 -0.143 -9.977 1.00 97.81 158 ARG A O 1
ATOM 1259 N N . ALA A 1 159 ? 1.490 0.301 -8.871 1.00 98.38 159 ALA A N 1
ATOM 1260 C CA . ALA A 1 159 ? 1.106 -1.078 -8.615 1.00 98.38 159 ALA A CA 1
ATOM 1261 C C . ALA A 1 159 ? 0.012 -1.475 -9.613 1.00 98.38 159 ALA A C 1
ATOM 1263 O O . ALA A 1 159 ? -0.998 -0.785 -9.741 1.00 98.38 159 ALA A O 1
ATOM 1264 N N . GLU A 1 160 ? 0.222 -2.576 -10.322 1.00 98.31 160 GLU A N 1
ATOM 1265 C CA . GLU A 1 160 ? -0.743 -3.197 -11.229 1.00 98.31 160 GLU A CA 1
ATOM 1266 C C . GLU A 1 160 ? -1.076 -4.608 -10.729 1.00 98.31 160 GLU A C 1
ATOM 1268 O O . GLU A 1 160 ? -0.373 -5.145 -9.875 1.00 98.31 160 GLU A O 1
ATOM 1273 N N . GLU A 1 161 ? -2.135 -5.222 -11.269 1.00 98.19 161 GLU A N 1
ATOM 1274 C CA . GLU A 1 161 ? -2.459 -6.641 -11.018 1.00 98.19 161 GLU A CA 1
ATOM 1275 C C . GLU A 1 161 ? -2.507 -6.984 -9.509 1.00 98.19 161 GLU A C 1
ATOM 1277 O O . GLU A 1 161 ? -1.947 -7.984 -9.059 1.00 98.19 161 GLU A O 1
ATOM 1282 N N . ILE A 1 162 ? -3.124 -6.102 -8.712 1.00 98.56 162 ILE A N 1
ATOM 1283 C CA . ILE A 1 162 ? -3.229 -6.258 -7.257 1.00 98.56 162 ILE A CA 1
ATOM 1284 C C . ILE A 1 162 ? -4.274 -7.333 -6.951 1.00 98.56 162 ILE A C 1
ATOM 1286 O O . ILE A 1 162 ? -5.448 -7.183 -7.288 1.00 98.56 162 ILE A O 1
ATOM 1290 N N . ASP A 1 163 ? -3.851 -8.393 -6.274 1.00 98.12 163 ASP A N 1
ATOM 1291 C CA . ASP A 1 163 ? -4.711 -9.466 -5.789 1.00 98.12 163 ASP A CA 1
ATOM 1292 C C . ASP A 1 163 ? -4.378 -9.805 -4.327 1.00 98.12 163 ASP A C 1
ATOM 1294 O O . ASP A 1 163 ? -3.552 -9.159 -3.686 1.00 98.12 163 ASP A O 1
ATOM 1298 N N . SER A 1 164 ? -5.047 -10.808 -3.764 1.00 97.62 164 SER A N 1
ATOM 1299 C CA . SER A 1 164 ? -4.830 -11.238 -2.380 1.00 97.62 164 SER A CA 1
ATOM 1300 C C . SER A 1 164 ? -3.421 -11.763 -2.093 1.00 97.62 164 SER A C 1
ATOM 1302 O O . SER A 1 164 ? -3.010 -11.767 -0.937 1.00 97.62 164 SER A O 1
ATOM 1304 N N . ASN A 1 165 ? -2.682 -12.227 -3.099 1.00 98.31 165 ASN A N 1
ATOM 1305 C CA . ASN A 1 165 ? -1.369 -12.854 -2.948 1.00 98.31 165 ASN A CA 1
ATOM 1306 C C . ASN A 1 165 ? -0.215 -11.894 -3.245 1.00 98.31 165 ASN A C 1
ATOM 1308 O O . ASN A 1 165 ? 0.916 -12.165 -2.844 1.00 98.31 165 ASN A O 1
ATOM 1312 N N . GLY A 1 166 ? -0.462 -10.798 -3.962 1.00 98.44 166 GLY A N 1
ATOM 1313 C CA . GLY A 1 166 ? 0.587 -9.858 -4.328 1.00 98.44 166 GLY A CA 1
ATOM 1314 C C . GLY A 1 166 ? 0.134 -8.733 -5.250 1.00 98.44 166 GLY A C 1
ATOM 1315 O O . GLY A 1 166 ? -1.052 -8.508 -5.484 1.00 98.44 166 GLY A O 1
ATOM 1316 N N . PHE A 1 167 ? 1.115 -8.049 -5.827 1.00 98.75 167 PHE A N 1
ATOM 1317 C CA . PHE A 1 167 ? 0.916 -7.056 -6.880 1.00 98.75 167 PHE A CA 1
ATOM 1318 C C . PHE A 1 167 ? 2.111 -7.049 -7.839 1.00 98.75 167 PHE A C 1
ATOM 1320 O O . PHE A 1 167 ? 3.193 -7.540 -7.518 1.00 98.75 167 PHE A O 1
ATOM 1327 N N . THR A 1 168 ? 1.928 -6.494 -9.030 1.00 98.62 168 THR A N 1
ATOM 1328 C CA . THR A 1 168 ? 3.010 -6.263 -9.990 1.00 98.62 168 THR A CA 1
ATOM 1329 C C . THR A 1 168 ? 3.491 -4.823 -9.850 1.00 98.62 168 THR A C 1
ATOM 1331 O O . THR A 1 168 ? 2.757 -3.873 -10.122 1.00 98.62 168 THR A O 1
ATOM 1334 N N . LEU A 1 169 ? 4.733 -4.650 -9.406 1.00 98.12 169 LEU A N 1
ATOM 1335 C CA . LEU A 1 169 ? 5.397 -3.356 -9.346 1.00 98.12 169 LEU A CA 1
ATOM 1336 C C . LEU A 1 169 ? 5.872 -2.974 -10.743 1.00 98.12 169 LEU A C 1
ATOM 1338 O O . LEU A 1 169 ? 6.628 -3.723 -11.369 1.00 98.12 169 LEU A O 1
ATOM 1342 N N . VAL A 1 170 ? 5.433 -1.811 -11.222 1.00 97.00 170 VAL A N 1
ATOM 1343 C CA . VAL A 1 170 ? 5.824 -1.289 -12.529 1.00 97.00 170 VAL A CA 1
ATOM 1344 C C . VAL A 1 170 ? 6.563 0.025 -12.374 1.00 97.00 170 VAL A C 1
ATOM 1346 O O . VAL A 1 170 ? 6.042 0.986 -11.801 1.00 97.00 170 VAL A O 1
ATOM 1349 N N . PHE A 1 171 ? 7.763 0.065 -12.944 1.00 93.94 171 PHE A N 1
ATOM 1350 C CA . PHE A 1 171 ? 8.515 1.293 -13.151 1.00 93.94 171 PHE A CA 1
ATOM 1351 C C . PHE A 1 171 ? 8.523 1.645 -14.615 1.00 93.94 171 PHE A C 1
ATOM 1353 O O . PHE A 1 171 ? 8.760 0.790 -15.460 1.00 93.94 171 PHE A O 1
ATOM 1360 N N . GLU A 1 172 ? 8.300 2.914 -14.905 1.00 92.44 172 GLU A N 1
ATOM 1361 C CA . GLU A 1 172 ? 8.331 3.452 -16.250 1.00 92.44 172 GLU A CA 1
ATOM 1362 C C . GLU A 1 172 ? 9.317 4.611 -16.297 1.00 92.44 172 GLU A C 1
ATOM 1364 O O . GLU A 1 172 ? 9.222 5.544 -15.498 1.00 92.44 172 GLU A O 1
ATOM 1369 N N . SER A 1 173 ? 10.245 4.560 -17.250 1.00 90.06 173 SER A N 1
ATOM 1370 C CA . SER A 1 173 ? 11.102 5.688 -17.598 1.00 90.06 173 SER A CA 1
ATOM 1371 C C . SER A 1 173 ? 10.887 6.083 -19.055 1.00 90.06 173 SER A C 1
ATOM 1373 O O . SER A 1 173 ? 10.651 5.239 -19.925 1.00 90.06 173 SER A O 1
ATOM 1375 N N . ARG A 1 174 ? 10.937 7.392 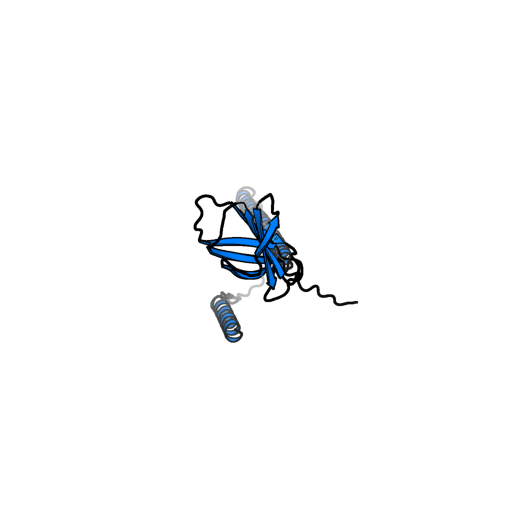-19.326 1.00 85.44 174 ARG A N 1
ATOM 1376 C CA . ARG A 1 174 ? 10.797 7.944 -20.684 1.00 85.44 174 ARG A CA 1
ATOM 1377 C C . ARG A 1 174 ? 12.108 8.541 -21.175 1.00 85.44 174 ARG A C 1
ATOM 1379 O O . ARG A 1 174 ? 12.864 9.107 -20.389 1.00 85.44 174 ARG A O 1
ATOM 1386 N N . SER A 1 175 ? 12.293 8.545 -22.497 1.00 74.75 175 SER A N 1
ATOM 1387 C CA . SER A 1 175 ? 13.402 9.241 -23.165 1.00 74.75 175 SER A CA 1
ATOM 1388 C C . SER A 1 175 ? 14.784 8.688 -22.756 1.00 74.75 175 SER A C 1
ATOM 1390 O O . SER A 1 175 ? 14.975 7.475 -22.647 1.00 74.75 175 SER A O 1
ATOM 1392 N N . GLU A 1 176 ? 15.764 9.571 -22.559 1.00 70.12 176 GLU A N 1
ATOM 1393 C CA . GLU A 1 176 ? 17.151 9.250 -22.203 1.00 70.12 176 GLU A CA 1
ATOM 1394 C C . GLU A 1 176 ? 17.379 8.998 -20.706 1.00 70.12 176 GLU A C 1
ATOM 1396 O O . GLU A 1 176 ? 18.523 8.804 -20.296 1.00 70.12 176 GLU A O 1
ATOM 1401 N N . SER A 1 177 ? 16.331 8.981 -19.872 1.00 73.12 177 SER A N 1
ATOM 1402 C CA . SER A 1 177 ? 16.472 8.674 -18.445 1.00 73.12 177 SER A CA 1
ATOM 1403 C C . SER A 1 177 ? 16.913 7.214 -18.262 1.00 73.12 177 SER A C 1
ATOM 1405 O O . SER A 1 177 ? 16.103 6.283 -18.281 1.00 73.12 177 SER A O 1
ATOM 1407 N N . ARG A 1 178 ? 18.226 7.016 -18.109 1.00 76.56 178 ARG A N 1
ATOM 1408 C CA . ARG A 1 178 ? 18.847 5.744 -17.731 1.00 76.56 178 ARG A CA 1
ATOM 1409 C C . ARG A 1 178 ? 18.966 5.718 -16.215 1.00 76.56 178 ARG A C 1
ATOM 1411 O O . ARG A 1 178 ? 19.556 6.623 -15.643 1.00 76.56 178 ARG A O 1
ATOM 1418 N N . ILE A 1 179 ? 18.374 4.716 -15.582 1.00 84.81 179 ILE A N 1
ATOM 1419 C CA . ILE A 1 179 ? 18.541 4.491 -14.148 1.00 84.81 179 ILE A CA 1
ATOM 1420 C C . ILE A 1 179 ? 19.797 3.646 -13.958 1.00 84.81 179 ILE A C 1
ATOM 1422 O O . ILE A 1 179 ? 19.932 2.634 -14.648 1.00 84.81 179 ILE A O 1
ATOM 1426 N N . GLU A 1 180 ? 20.700 4.064 -13.068 1.00 90.38 180 GLU A N 1
ATOM 1427 C CA . GLU A 1 180 ? 21.777 3.190 -12.584 1.00 90.38 180 GLU A CA 1
ATOM 1428 C C . GLU A 1 180 ? 21.237 2.295 -11.464 1.00 90.38 180 GLU A C 1
ATOM 1430 O O . GLU A 1 180 ? 21.323 1.070 -11.559 1.00 90.38 180 GLU A O 1
ATOM 1435 N N . GLU A 1 181 ? 20.580 2.898 -10.469 1.00 92.94 181 GLU A N 1
ATOM 1436 C CA . GLU A 1 181 ? 19.955 2.192 -9.350 1.00 92.94 181 GLU A CA 1
ATOM 1437 C C . GLU A 1 181 ? 18.692 2.924 -8.866 1.00 92.94 181 GLU A C 1
ATOM 1439 O O . GLU A 1 181 ? 18.611 4.151 -8.896 1.00 92.94 181 GLU A O 1
ATOM 1444 N N . MET A 1 182 ? 17.668 2.185 -8.442 1.00 93.25 182 MET A N 1
ATOM 1445 C CA . MET A 1 182 ? 16.471 2.751 -7.820 1.00 93.25 182 MET A CA 1
ATOM 1446 C C . MET A 1 182 ? 15.885 1.772 -6.810 1.00 93.25 182 MET A C 1
ATOM 1448 O O . MET A 1 182 ? 15.722 0.594 -7.116 1.00 93.25 182 MET A O 1
ATOM 1452 N N . GLN A 1 183 ? 15.502 2.269 -5.639 1.00 96.75 183 GLN A N 1
ATOM 1453 C CA . GLN A 1 183 ? 14.769 1.506 -4.637 1.00 96.75 183 GLN A CA 1
ATOM 1454 C C . GLN A 1 183 ? 13.367 2.075 -4.465 1.00 96.75 183 GLN A C 1
ATOM 1456 O O . GLN A 1 183 ? 13.183 3.293 -4.368 1.00 96.75 183 GLN A O 1
ATOM 1461 N N . VAL A 1 184 ? 12.385 1.180 -4.403 1.00 97.50 184 VAL A N 1
ATOM 1462 C CA . VAL A 1 184 ? 11.010 1.528 -4.052 1.00 97.50 184 VAL A CA 1
ATOM 1463 C C . VAL A 1 184 ? 10.544 0.678 -2.897 1.00 97.50 184 VAL A C 1
ATOM 1465 O O . VAL A 1 184 ? 10.508 -0.550 -2.983 1.00 97.50 184 VAL A O 1
ATOM 1468 N N . ASP A 1 185 ? 10.136 1.366 -1.847 1.00 98.38 185 ASP A N 1
ATOM 1469 C CA . ASP A 1 185 ? 9.496 0.782 -0.691 1.00 98.38 185 ASP A CA 1
ATOM 1470 C C . ASP A 1 185 ? 7.992 0.714 -0.955 1.00 98.38 185 ASP A C 1
ATOM 1472 O O . ASP A 1 185 ? 7.393 1.597 -1.581 1.00 98.38 185 ASP A O 1
ATOM 1476 N N . TRP A 1 186 ? 7.375 -0.362 -0.494 1.00 98.56 186 TRP A N 1
ATOM 1477 C CA . TRP A 1 186 ? 5.953 -0.599 -0.652 1.00 98.56 186 TRP A CA 1
ATOM 1478 C C . TRP A 1 186 ? 5.320 -0.976 0.678 1.00 98.56 186 TRP A C 1
ATOM 1480 O O . TRP A 1 186 ? 5.935 -1.596 1.548 1.00 98.56 186 TRP A O 1
ATOM 1490 N N . PHE A 1 187 ? 4.056 -0.598 0.811 1.00 98.31 187 PHE A N 1
ATOM 1491 C CA . PHE A 1 187 ? 3.251 -0.829 1.994 1.00 98.31 187 PHE A CA 1
ATOM 1492 C C . PHE A 1 187 ? 1.842 -1.242 1.577 1.00 98.31 187 PHE A C 1
ATOM 1494 O O . PHE A 1 187 ? 1.164 -0.517 0.846 1.00 98.31 187 PHE A O 1
ATOM 1501 N N . ALA A 1 188 ? 1.419 -2.419 2.025 1.00 98.38 188 ALA A N 1
ATOM 1502 C CA . ALA A 1 188 ? 0.130 -3.022 1.738 1.00 98.38 188 ALA A CA 1
ATOM 1503 C C . ALA A 1 188 ? -0.712 -3.086 3.011 1.00 98.38 188 ALA A C 1
ATOM 1505 O O . ALA A 1 188 ? -0.235 -3.539 4.051 1.00 98.38 188 ALA A O 1
ATOM 1506 N N . PHE A 1 189 ? -1.976 -2.677 2.935 1.00 96.81 189 PHE A N 1
ATOM 1507 C CA . PHE A 1 189 ? -2.894 -2.783 4.065 1.00 96.81 189 PHE A CA 1
ATOM 1508 C C . PHE A 1 189 ? -4.326 -3.067 3.619 1.00 96.81 189 PHE A C 1
ATOM 1510 O O . PHE A 1 189 ? -4.792 -2.586 2.582 1.00 96.81 189 PHE A O 1
ATOM 1517 N N . ALA A 1 190 ? -5.037 -3.849 4.426 1.00 94.69 190 ALA A N 1
ATOM 1518 C CA . ALA A 1 190 ? -6.456 -4.112 4.245 1.00 94.69 190 ALA A CA 1
ATOM 1519 C C . ALA A 1 190 ? -7.118 -4.420 5.584 1.00 94.69 190 ALA A C 1
ATOM 1521 O O . ALA A 1 190 ? -6.487 -4.975 6.489 1.00 94.69 190 ALA A O 1
ATOM 1522 N N . ASP A 1 191 ? -8.414 -4.136 5.676 1.00 90.19 191 ASP A N 1
ATOM 1523 C CA . ASP A 1 191 ? -9.222 -4.665 6.764 1.00 90.19 191 ASP A CA 1
ATOM 1524 C C . ASP A 1 191 ? -9.195 -6.188 6.693 1.00 90.19 191 ASP A C 1
ATOM 1526 O O . ASP A 1 191 ? -9.520 -6.808 5.674 1.00 90.19 191 ASP A O 1
ATOM 1530 N N . ARG A 1 192 ? -8.788 -6.810 7.791 1.00 81.44 192 ARG A N 1
ATOM 1531 C CA . ARG A 1 192 ? -8.947 -8.239 7.973 1.00 81.44 192 ARG A CA 1
ATOM 1532 C C . ARG A 1 192 ? -10.426 -8.443 8.235 1.00 81.44 192 ARG A C 1
ATOM 1534 O O . ARG A 1 192 ? -10.928 -8.040 9.285 1.00 81.44 192 ARG A O 1
ATOM 1541 N N . ALA A 1 193 ? -11.113 -9.052 7.273 1.00 69.44 193 ALA A N 1
ATOM 1542 C CA . ALA A 1 193 ? -12.470 -9.517 7.488 1.00 69.44 193 ALA A CA 1
ATOM 1543 C C . ALA A 1 193 ? -12.478 -10.302 8.805 1.00 69.44 193 ALA A C 1
ATOM 1545 O O . ALA A 1 193 ? -11.703 -11.255 8.959 1.00 69.44 193 ALA A O 1
ATOM 1546 N N . ALA A 1 194 ? -13.286 -9.852 9.772 1.00 58.06 194 ALA A N 1
ATOM 1547 C CA . ALA A 1 194 ? -13.562 -10.633 10.966 1.00 58.06 194 ALA A CA 1
ATOM 1548 C C . ALA A 1 194 ? -13.936 -12.016 10.453 1.00 58.06 194 ALA A C 1
ATOM 1550 O O . ALA A 1 194 ? -14.853 -12.098 9.637 1.00 58.06 194 ALA A O 1
ATOM 1551 N N . ALA A 1 195 ? -13.152 -13.040 10.810 1.00 51.72 195 ALA A N 1
ATOM 1552 C CA . ALA A 1 195 ? -13.375 -14.406 10.368 1.00 51.72 195 ALA A CA 1
ATOM 1553 C C . ALA A 1 195 ? -14.855 -14.692 10.596 1.00 51.72 195 ALA A C 1
ATOM 1555 O O . ALA A 1 195 ? -15.289 -14.799 11.744 1.00 51.72 195 ALA A O 1
ATOM 1556 N N . GLN A 1 196 ? -15.641 -14.648 9.518 1.00 46.31 196 GLN A N 1
ATOM 1557 C CA . GLN A 1 196 ? -17.075 -14.781 9.631 1.00 46.31 196 GLN A CA 1
ATOM 1558 C C . GLN A 1 196 ? -17.255 -16.184 10.171 1.00 46.31 196 GLN A C 1
ATOM 1560 O O . GLN A 1 196 ? -16.856 -17.157 9.532 1.00 46.31 196 GLN A O 1
ATOM 1565 N N . GLY A 1 197 ? -17.757 -16.273 11.399 1.00 44.53 197 GLY A N 1
ATOM 1566 C CA . GLY A 1 197 ? -18.241 -17.511 11.963 1.00 44.53 197 GLY A CA 1
ATOM 1567 C C . GLY A 1 197 ? -19.410 -17.965 11.107 1.00 44.53 197 GLY A C 1
ATOM 1568 O O . GLY A 1 197 ? -20.562 -17.751 11.460 1.00 44.53 197 GLY A O 1
ATOM 1569 N N . THR A 1 198 ? -19.115 -18.584 9.969 1.00 44.91 198 THR A N 1
ATOM 1570 C CA . THR A 1 198 ? -20.030 -19.451 9.247 1.00 44.91 198 THR A CA 1
ATOM 1571 C C . THR A 1 198 ? -20.157 -20.717 10.090 1.00 44.91 198 THR A C 1
ATOM 1573 O O . THR A 1 198 ? -19.616 -21.770 9.770 1.00 44.91 198 THR A O 1
ATOM 1576 N N . GLN A 1 199 ? -20.850 -20.602 11.225 1.00 41.72 199 GLN A N 1
ATOM 1577 C CA . GLN A 1 199 ? -21.631 -21.717 11.731 1.00 41.72 199 GLN A CA 1
ATOM 1578 C C . GLN A 1 199 ? -22.784 -21.881 10.743 1.00 41.72 199 GLN A C 1
ATOM 1580 O O . GLN A 1 199 ? -23.776 -21.157 10.797 1.00 41.72 199 GLN A O 1
ATOM 1585 N N . ALA A 1 200 ? -22.592 -22.783 9.783 1.00 43.66 200 ALA A N 1
ATOM 1586 C CA . ALA A 1 200 ? -23.680 -23.313 8.985 1.00 43.66 200 ALA A CA 1
ATOM 1587 C C . ALA A 1 200 ? -24.716 -23.926 9.943 1.00 43.66 200 ALA A C 1
ATOM 1589 O O . ALA A 1 200 ? -24.376 -24.777 10.769 1.00 43.66 200 ALA A O 1
ATOM 1590 N N . ARG A 1 201 ? -25.944 -23.411 9.865 1.00 45.03 201 ARG A N 1
ATOM 1591 C CA . ARG A 1 201 ? -27.162 -24.037 10.381 1.00 45.03 201 ARG A CA 1
ATOM 1592 C C . ARG A 1 201 ? -27.717 -24.980 9.327 1.00 45.03 201 ARG A C 1
ATOM 1594 O O . ARG A 1 201 ? -27.591 -24.626 8.134 1.00 45.03 201 ARG A O 1
#

Radius of gyration: 39.75 Å; Cα contacts (8 Å, |Δi|>4): 227; chains: 1; bounding box: 78×56×109 Å

Secondary structure (DSSP, 8-state):
-HHHHHHHHHHHHHHHHHT-----PPP------------------HHHHHHHHHHHHHHHHHHHHHHHHHHHHHHHHHHHHHHHHHHHTS---EEEEEEEEEEEETT-TTEEEEETTTTEEEEEEEEE-SS--SSPPEEEEEEEEEE-S-SS--EEEEEES--SSEEEEEEEE-TT---SEEEEEEEEEEEE---------

Solvent-accessible surface area (backbone atoms only — not comparable to full-atom values): 12099 Å² total; per-residue (Å²): 114,72,68,59,55,52,50,52,52,53,53,53,52,52,53,54,68,73,66,59,79,78,79,76,73,77,76,86,81,81,77,92,73,85,79,79,86,70,86,74,78,69,80,86,59,76,87,75,50,52,66,57,52,52,53,52,49,54,52,50,51,52,51,51,53,51,52,56,51,51,55,52,50,54,52,52,50,53,52,49,50,52,51,49,51,58,58,65,67,51,73,77,85,43,71,42,75,52,73,53,72,48,79,47,52,58,85,48,83,52,55,39,81,76,34,84,87,65,38,27,35,34,35,59,46,82,45,71,51,97,63,68,45,92,50,60,50,53,74,48,78,45,80,77,43,79,40,64,90,47,98,59,83,50,75,49,77,49,81,41,81,67,38,35,51,31,32,30,42,36,41,39,32,41,58,83,38,51,58,51,34,37,28,36,37,39,40,35,38,37,74,43,70,73,80,74,80,77,73,80,127

Foldseek 3Di:
DVVVVVVVVVVVVVVVVVPDPPPPDDDPDDDDDDDPDDPPPDPCDPPPCVVVVVVVVVVVVVVVVVVVVVVVVVVVVVVVVVVVVVVVVPPPQDKDKFKDKDKDAFPPPQWDQPDPVQSKIKRKDWDFTPAFAPWFWDKDKDWPDFDWPDPDWDKDWDWDPTTRGTTIIMIMTTDPTGTRMTMMMMMTMDGRPPPPPPPPD

pLDDT: mean 82.47, std 16.23, range [41.72, 98.75]

Nearest PDB structures (foldseek):
  2cgy-assembly1_A  TM=8.719E-01  e=5.199E-08  Helix pomatia
  2ce6-assembly1_A  TM=8.773E-01  e=9.574E-08  Helix pomatia
  2vm9-assembly1_A  TM=8.619E-01  e=1.976E-05  Dictyostelium discoideum AX2
  2vme-assembly2_F  TM=8.693E-01  e=4.544E-05  Dictyostelium discoideum AX2
  2wn3-assembly1_A  TM=7.762E-01  e=2.541E-04  Dictyostelium discoideum AX2

Mean predicted aligned error: 16.33 Å